Protein AF-X0YPI5-F1 (afdb_monomer_lite)

Radius of gyration: 19.94 Å; chains: 1; bounding box: 78×32×56 Å

pLDDT: mean 84.36, std 15.05, range [35.81, 97.44]

Sequence (210 aa):
MDNRHPFMEIGLVKIGQIEDLMRGYIDDEKKISAFEALYMWSKGISSTSIAGVLRNKYNSIEGYDLMRSDIDGLEITRPNQNVEPAKEEVGVVIRDIFHKNKQPLLDKITENLAILRNPEIELLLTMIRSSLFEKDKINTDELKLSYNALFGQGIKNRELKNILRDLEKKGIIYCERPSYGETEIIIIPDYIYSIQYEIEKKLPIVTIAE

Organism: NCBI:txid412755

Foldseek 3Di:
DDPDDPPPPQPAQALVLLLVVLVVQLVDPVLVLLLVLLLCQLVVADLVLSQVLCCLQVVDSVSNVVNVVSCVVSVNDGQQQAHPDVRDGNSVSSNVSCVVRVVVLVVLLLVVLVPDDPVLLLLLVLLVVVCVVPHLKDFPVNSQVSSCVVPVDGDDPVRSVVSLSSCSNSVQWGWDDDPPPDTIIIGGPPCNVVCVVVSVVPDDPPPPDD

Secondary structure (DSSP, 8-state):
-------------BHHHHHHHHHHHHSSGGGHHHHHHHHHHHTT--HHHHHHHHHHHHS--HHHHHHHHHHHHTT---TTPBPBTT--BHHHHHHHHHHHH-HHHHHHHHHHHHT--HHHHHHHHHHHHHHTTS-SEEEHHHHHHHHHHHHS-PPPHHHHHHHHHHHHHTTS-EEE--STTSPPEEE--GGGGGGHHHHHTTS-------

Structure (mmCIF, N/CA/C/O backbone):
data_AF-X0YPI5-F1
#
_entry.id   AF-X0YPI5-F1
#
loop_
_atom_site.group_PDB
_atom_site.id
_atom_site.type_symbol
_atom_site.label_atom_id
_atom_site.label_alt_id
_atom_site.label_comp_id
_atom_site.label_asym_id
_atom_site.label_entity_id
_atom_site.label_seq_id
_atom_site.pdbx_PDB_ins_code
_atom_site.Cartn_x
_atom_site.Cartn_y
_atom_site.Cartn_z
_atom_site.occupancy
_atom_site.B_iso_or_equiv
_atom_site.auth_seq_id
_atom_site.auth_comp_id
_atom_site.auth_asym_id
_atom_site.auth_atom_id
_atom_site.pdbx_PDB_model_num
ATOM 1 N N . MET A 1 1 ? 41.714 15.145 -34.286 1.00 38.78 1 MET A N 1
ATOM 2 C CA . MET A 1 1 ? 41.351 14.049 -33.367 1.00 38.78 1 MET A CA 1
ATOM 3 C C . MET A 1 1 ? 40.044 14.458 -32.725 1.00 38.78 1 MET A C 1
ATOM 5 O O . MET A 1 1 ? 40.030 15.395 -31.942 1.00 38.78 1 MET A O 1
ATOM 9 N N . ASP A 1 2 ? 38.952 13.883 -33.218 1.00 36.81 2 ASP A N 1
ATOM 10 C CA . ASP A 1 2 ? 37.581 14.260 -32.876 1.00 36.81 2 ASP A CA 1
ATOM 11 C C . ASP A 1 2 ? 37.125 13.354 -31.720 1.00 36.81 2 ASP A C 1
ATOM 13 O O . ASP A 1 2 ? 36.771 12.195 -31.932 1.00 36.81 2 ASP A O 1
ATOM 17 N N . ASN A 1 3 ? 37.249 13.846 -30.483 1.00 44.00 3 ASN A N 1
ATOM 18 C CA . ASN A 1 3 ? 36.775 13.157 -29.280 1.00 44.00 3 ASN A CA 1
ATOM 19 C C . ASN A 1 3 ? 35.257 13.332 -29.175 1.00 44.00 3 ASN A C 1
ATOM 21 O O . ASN A 1 3 ? 34.759 14.147 -28.398 1.00 44.00 3 ASN A O 1
ATOM 25 N N . ARG A 1 4 ? 34.510 12.553 -29.958 1.00 42.22 4 ARG A N 1
ATOM 26 C CA . ARG A 1 4 ? 33.083 12.357 -29.704 1.00 42.22 4 ARG A CA 1
ATOM 27 C C . ARG A 1 4 ? 32.949 11.261 -28.661 1.00 42.22 4 ARG A C 1
ATOM 29 O O . ARG A 1 4 ? 33.091 10.081 -28.966 1.00 42.22 4 ARG A O 1
ATOM 36 N N . HIS A 1 5 ? 32.704 11.673 -27.422 1.00 39.25 5 HIS A N 1
ATOM 37 C CA . HIS A 1 5 ? 32.122 10.785 -26.426 1.00 39.25 5 HIS A CA 1
ATOM 38 C C . HIS A 1 5 ? 30.857 10.154 -27.028 1.00 39.25 5 HIS A C 1
ATOM 40 O O . HIS A 1 5 ? 30.024 10.895 -27.561 1.00 39.25 5 HIS A O 1
ATOM 46 N N . PRO A 1 6 ? 30.693 8.822 -26.985 1.00 43.06 6 PRO A N 1
ATOM 47 C CA . PRO A 1 6 ? 29.425 8.224 -27.346 1.00 43.06 6 PRO A CA 1
ATOM 48 C C . PRO A 1 6 ? 28.405 8.697 -26.310 1.00 43.06 6 PRO A C 1
ATOM 50 O O . PRO A 1 6 ? 28.555 8.444 -25.115 1.00 43.06 6 PRO A O 1
ATOM 53 N N . PHE A 1 7 ? 27.393 9.433 -26.763 1.00 40.88 7 PHE A N 1
ATOM 54 C CA . PHE A 1 7 ? 26.162 9.564 -26.003 1.00 40.88 7 PHE A CA 1
ATOM 55 C C . PHE A 1 7 ? 25.646 8.136 -25.802 1.00 40.88 7 PHE A C 1
ATOM 57 O O . PHE A 1 7 ? 25.298 7.472 -26.775 1.00 40.88 7 PHE A O 1
ATOM 64 N N . MET A 1 8 ? 25.687 7.635 -24.564 1.00 36.28 8 MET A N 1
ATOM 65 C CA . MET A 1 8 ? 24.899 6.467 -24.183 1.00 36.28 8 MET A CA 1
ATOM 66 C C . MET A 1 8 ? 23.451 6.798 -24.539 1.00 36.28 8 MET A C 1
ATOM 68 O O . MET A 1 8 ? 22.878 7.733 -23.977 1.00 36.28 8 MET A O 1
ATOM 72 N N . GLU A 1 9 ? 22.885 6.079 -25.506 1.00 40.75 9 GLU A N 1
ATOM 73 C CA . GLU A 1 9 ? 21.438 5.994 -25.641 1.00 40.75 9 GLU A CA 1
ATOM 74 C C . GLU A 1 9 ? 20.929 5.427 -24.317 1.00 40.75 9 GLU A C 1
ATOM 76 O O . GLU A 1 9 ? 21.157 4.259 -24.019 1.00 40.75 9 GLU A O 1
ATOM 81 N N . ILE A 1 10 ? 20.312 6.274 -23.489 1.00 49.66 10 ILE A N 1
ATOM 82 C CA . ILE A 1 10 ? 19.511 5.803 -22.359 1.00 49.66 10 ILE A CA 1
ATOM 83 C C . ILE A 1 10 ? 18.463 4.880 -22.981 1.00 49.66 10 ILE A C 1
ATOM 85 O O . ILE A 1 10 ? 17.715 5.319 -23.863 1.00 49.66 10 ILE A O 1
ATOM 89 N N . GLY A 1 11 ? 18.461 3.608 -22.592 1.00 55.34 11 GLY A N 1
ATOM 90 C CA . GLY A 1 11 ? 17.549 2.609 -23.115 1.00 55.34 11 GLY A CA 1
ATOM 91 C C . GLY A 1 11 ? 16.119 3.096 -22.933 1.00 55.34 11 GLY A C 1
ATOM 92 O O . GLY A 1 11 ? 15.652 3.340 -21.823 1.00 55.34 11 GLY A O 1
ATOM 93 N N . LEU A 1 12 ? 15.415 3.308 -24.043 1.00 66.31 12 LEU A N 1
ATOM 94 C CA . LEU A 1 12 ? 14.029 3.759 -23.999 1.00 66.31 12 LEU A CA 1
ATOM 95 C C . LEU A 1 12 ? 13.160 2.641 -23.408 1.00 66.31 12 LEU A C 1
ATOM 97 O O . LEU A 1 12 ? 13.025 1.571 -24.005 1.00 66.31 12 LEU A O 1
ATOM 101 N N . VAL A 1 13 ? 12.567 2.902 -22.242 1.00 80.31 13 VAL A N 1
ATOM 102 C CA . VAL A 1 13 ? 11.697 1.960 -21.522 1.00 80.31 13 VAL A CA 1
ATOM 103 C C . VAL A 1 13 ? 10.426 1.716 -22.327 1.00 80.31 13 VAL A C 1
ATOM 105 O O . VAL A 1 13 ? 9.685 2.653 -22.639 1.00 80.31 13 VAL A O 1
ATOM 108 N N . LYS A 1 14 ? 10.148 0.452 -22.648 1.00 86.56 14 LYS A N 1
ATOM 109 C CA . LYS A 1 14 ? 8.931 0.053 -23.367 1.00 86.56 14 LYS A CA 1
ATOM 110 C C . LYS A 1 14 ? 7.853 -0.402 -22.395 1.00 86.56 14 LYS A C 1
ATOM 112 O O . LYS A 1 14 ? 8.143 -1.139 -21.455 1.00 86.56 14 LYS A O 1
ATOM 117 N N . ILE A 1 15 ? 6.593 -0.075 -22.696 1.00 86.62 15 ILE A N 1
ATOM 118 C CA . ILE A 1 15 ? 5.422 -0.546 -21.925 1.00 86.62 15 ILE A CA 1
ATOM 119 C C . ILE A 1 15 ? 5.459 -2.066 -21.717 1.00 86.62 15 ILE A C 1
ATOM 121 O O . ILE A 1 15 ? 5.276 -2.533 -20.598 1.00 86.62 15 ILE A O 1
ATOM 125 N N . GLY A 1 16 ? 5.783 -2.831 -22.767 1.00 88.31 16 GLY A N 1
ATOM 126 C CA . GLY A 1 16 ? 5.845 -4.294 -22.691 1.00 88.31 16 GLY A CA 1
ATOM 127 C C . GLY A 1 16 ? 6.831 -4.823 -21.644 1.00 88.31 16 GLY A C 1
ATOM 128 O O . GLY A 1 16 ? 6.539 -5.816 -20.995 1.00 88.31 16 GLY A O 1
ATOM 129 N N . GLN A 1 17 ? 7.947 -4.127 -21.395 1.00 91.69 17 GLN A N 1
ATOM 130 C CA . GLN A 1 17 ? 8.907 -4.542 -20.363 1.00 91.69 17 GLN A CA 1
ATOM 131 C C . GLN A 1 17 ? 8.336 -4.371 -18.951 1.00 91.69 17 GLN A C 1
ATOM 133 O O . GLN A 1 17 ? 8.592 -5.198 -18.080 1.00 91.69 17 GLN A O 1
ATOM 138 N N . ILE A 1 18 ? 7.543 -3.318 -18.729 1.00 92.81 18 ILE A N 1
ATOM 139 C CA . ILE A 1 18 ? 6.850 -3.086 -17.455 1.00 92.81 18 ILE A CA 1
ATOM 140 C C . ILE A 1 18 ? 5.754 -4.140 -17.264 1.00 92.81 18 ILE A C 1
ATOM 142 O O . ILE A 1 18 ? 5.617 -4.696 -16.176 1.00 92.81 18 ILE A O 1
ATOM 146 N N . GLU A 1 19 ? 4.995 -4.447 -18.319 1.00 92.31 19 GLU A N 1
ATOM 147 C CA . GLU A 1 19 ? 3.974 -5.496 -18.276 1.00 92.31 19 GLU A CA 1
ATOM 148 C C . GLU A 1 19 ? 4.563 -6.867 -17.952 1.00 92.31 19 GLU A C 1
ATOM 150 O O . GLU A 1 19 ? 4.047 -7.550 -17.066 1.00 92.31 19 GLU A O 1
ATOM 155 N N . ASP A 1 20 ? 5.634 -7.259 -18.641 1.00 93.25 20 ASP A N 1
ATOM 156 C CA . ASP A 1 20 ? 6.298 -8.545 -18.432 1.00 93.25 20 ASP A CA 1
ATOM 157 C C . ASP A 1 20 ? 6.866 -8.646 -17.012 1.00 93.25 20 ASP A C 1
ATOM 159 O O . ASP A 1 20 ? 6.696 -9.672 -16.348 1.00 93.25 20 ASP A O 1
ATOM 163 N N . LEU A 1 21 ? 7.461 -7.559 -16.505 1.00 95.00 21 LEU A N 1
ATOM 164 C CA . LEU A 1 21 ? 7.943 -7.484 -15.128 1.00 95.00 21 LEU A CA 1
ATOM 165 C C . LEU A 1 21 ? 6.809 -7.707 -14.121 1.00 95.00 21 LEU A C 1
ATOM 167 O O . LEU A 1 21 ? 6.913 -8.554 -13.234 1.00 95.00 21 LEU A O 1
ATOM 171 N N . MET A 1 22 ? 5.710 -6.962 -14.264 1.00 94.88 22 MET A N 1
ATOM 172 C CA . MET A 1 22 ? 4.590 -7.036 -13.326 1.00 94.88 22 MET A CA 1
ATOM 173 C C . MET A 1 22 ? 3.901 -8.398 -13.366 1.00 94.88 22 MET A C 1
ATOM 175 O O . MET A 1 22 ? 3.588 -8.932 -12.303 1.00 94.88 22 MET A O 1
ATOM 179 N N . ARG A 1 23 ? 3.721 -8.997 -14.552 1.00 92.44 23 ARG A N 1
ATOM 180 C CA . ARG A 1 23 ? 3.219 -10.377 -14.676 1.00 92.44 23 ARG A CA 1
ATOM 181 C C . ARG A 1 23 ? 4.129 -11.362 -13.950 1.00 92.44 23 ARG A C 1
ATOM 183 O O . ARG A 1 23 ? 3.641 -12.149 -13.148 1.00 92.44 23 ARG A O 1
ATOM 190 N N . GLY A 1 24 ? 5.446 -11.234 -14.119 1.00 92.94 24 GLY A N 1
ATOM 191 C CA . GLY A 1 24 ? 6.427 -12.064 -13.418 1.00 92.94 24 GLY A CA 1
ATOM 192 C C . GLY A 1 24 ? 6.362 -11.980 -11.886 1.00 92.94 24 GLY A C 1
ATOM 193 O O . GLY A 1 24 ? 6.788 -12.920 -11.213 1.00 92.94 24 GLY A O 1
ATOM 194 N N . TYR A 1 25 ? 5.832 -10.891 -11.318 1.00 95.25 25 TYR A N 1
ATOM 195 C CA . TYR A 1 25 ? 5.566 -10.788 -9.878 1.00 95.25 25 TYR A CA 1
ATOM 196 C C . TYR A 1 25 ? 4.234 -11.390 -9.445 1.00 95.25 25 TYR A C 1
ATOM 198 O O . TYR A 1 25 ? 4.122 -11.844 -8.310 1.00 95.25 25 TYR A O 1
ATOM 206 N N . ILE A 1 26 ? 3.223 -11.350 -10.310 1.00 90.56 26 ILE A N 1
ATOM 207 C CA . ILE A 1 26 ? 1.889 -11.888 -10.023 1.00 90.56 26 ILE A CA 1
ATOM 208 C C . ILE A 1 26 ? 1.899 -13.416 -10.118 1.00 90.56 26 ILE A C 1
ATOM 210 O O . ILE A 1 26 ? 1.293 -14.084 -9.284 1.00 90.56 26 ILE A O 1
ATOM 214 N N . ASP A 1 27 ? 2.612 -13.961 -11.104 1.00 88.31 27 ASP A N 1
ATOM 215 C CA . ASP A 1 27 ? 2.655 -15.399 -11.388 1.00 88.31 27 ASP A CA 1
ATOM 216 C C . ASP A 1 27 ? 3.423 -16.204 -10.318 1.00 88.31 27 ASP A C 1
ATOM 218 O O . ASP A 1 27 ? 3.308 -17.428 -10.250 1.00 88.31 27 ASP A O 1
ATOM 222 N N . ASP A 1 28 ? 4.196 -15.529 -9.461 1.00 88.44 28 ASP A N 1
ATOM 223 C CA . ASP A 1 28 ? 4.917 -16.119 -8.333 1.00 88.44 28 ASP A CA 1
ATOM 224 C C . ASP A 1 28 ? 4.435 -15.492 -7.021 1.00 88.44 28 ASP A C 1
ATOM 226 O O . ASP A 1 28 ? 4.774 -14.356 -6.692 1.00 88.44 28 ASP A O 1
ATOM 230 N N . GLU A 1 29 ? 3.686 -16.257 -6.222 1.00 82.69 29 GLU A N 1
ATOM 231 C CA . GLU A 1 29 ? 3.129 -15.801 -4.940 1.00 82.69 29 GLU A CA 1
ATOM 232 C C . GLU A 1 29 ? 4.202 -15.221 -3.997 1.00 82.69 29 GLU A C 1
ATOM 234 O O . GLU A 1 29 ? 3.932 -14.299 -3.223 1.00 82.69 29 GLU A O 1
ATOM 239 N N . LYS A 1 30 ? 5.455 -15.688 -4.094 1.00 87.50 30 LYS A N 1
ATOM 240 C CA . LYS A 1 30 ? 6.567 -15.173 -3.276 1.00 87.50 30 LYS A CA 1
ATOM 241 C C . LYS A 1 30 ? 6.978 -13.749 -3.655 1.00 87.50 30 LYS A C 1
ATOM 243 O O . LYS A 1 30 ? 7.613 -13.067 -2.852 1.00 87.50 30 LYS A O 1
ATOM 248 N N . LYS A 1 31 ? 6.604 -13.282 -4.846 1.00 93.44 31 LYS A N 1
ATOM 249 C CA . LYS A 1 31 ? 6.938 -11.959 -5.390 1.00 93.44 31 LYS A CA 1
ATOM 250 C C . LYS A 1 31 ? 5.792 -10.957 -5.300 1.00 93.44 31 LYS A C 1
ATOM 252 O O . LYS A 1 31 ? 5.970 -9.803 -5.687 1.00 93.44 31 LYS A O 1
ATOM 257 N N . ILE A 1 32 ? 4.661 -11.323 -4.692 1.00 92.25 32 ILE A N 1
ATOM 258 C CA . ILE A 1 32 ? 3.526 -10.404 -4.518 1.00 92.25 32 ILE A CA 1
ATOM 259 C C . ILE A 1 32 ? 3.909 -9.128 -3.747 1.00 92.25 32 ILE A C 1
ATOM 261 O O . ILE A 1 32 ? 3.378 -8.047 -3.998 1.00 92.25 32 ILE A O 1
ATOM 265 N N . SER A 1 33 ? 4.888 -9.227 -2.841 1.00 94.69 33 SER A N 1
ATOM 266 C CA . SER A 1 33 ? 5.421 -8.075 -2.111 1.00 94.69 33 SER A CA 1
ATOM 267 C C . SER A 1 33 ? 6.176 -7.094 -3.020 1.00 94.69 33 SER A C 1
ATOM 269 O O . SER A 1 33 ? 6.120 -5.894 -2.770 1.00 94.69 33 SER A O 1
ATOM 271 N N . ALA A 1 34 ? 6.821 -7.566 -4.096 1.00 97.06 34 ALA A N 1
ATOM 272 C CA . ALA A 1 34 ? 7.457 -6.721 -5.110 1.00 97.06 34 ALA A CA 1
ATOM 273 C C . ALA A 1 34 ? 6.421 -6.037 -6.014 1.00 97.06 34 ALA A C 1
ATOM 275 O O . ALA A 1 34 ? 6.554 -4.851 -6.316 1.00 97.06 34 ALA A O 1
ATOM 276 N N . PHE A 1 35 ? 5.342 -6.745 -6.364 1.00 95.75 35 PHE A N 1
ATOM 277 C CA . PHE A 1 35 ? 4.199 -6.173 -7.083 1.00 95.75 35 PHE A CA 1
ATOM 278 C C . PHE A 1 35 ? 3.573 -4.997 -6.320 1.00 95.75 35 PHE A C 1
ATOM 280 O O . PHE A 1 35 ? 3.374 -3.915 -6.876 1.00 95.75 35 PHE A O 1
ATOM 287 N N . GLU A 1 36 ? 3.326 -5.173 -5.020 1.00 95.06 36 GLU A N 1
ATOM 288 C CA . GLU A 1 36 ? 2.800 -4.109 -4.160 1.00 95.06 36 GLU A CA 1
ATOM 289 C C . GLU A 1 36 ? 3.821 -2.980 -3.933 1.00 95.06 36 GLU A C 1
ATOM 291 O O . GLU A 1 36 ? 3.451 -1.804 -3.939 1.00 95.06 36 GLU A O 1
ATOM 296 N N . ALA A 1 37 ? 5.113 -3.307 -3.797 1.00 96.81 37 ALA A N 1
ATOM 297 C CA . ALA A 1 37 ? 6.191 -2.320 -3.700 1.00 96.81 37 ALA A CA 1
ATOM 298 C C . ALA A 1 37 ? 6.242 -1.400 -4.923 1.00 96.81 37 ALA A C 1
ATOM 300 O O . ALA A 1 37 ? 6.363 -0.183 -4.772 1.00 96.81 37 ALA A O 1
ATOM 301 N N . LEU A 1 38 ? 6.118 -1.973 -6.122 1.00 97.25 38 LEU A N 1
ATOM 302 C CA . LEU A 1 38 ? 6.153 -1.227 -7.376 1.00 97.25 38 LEU A CA 1
ATOM 303 C C . LEU A 1 38 ? 4.951 -0.284 -7.492 1.00 97.25 38 LEU A C 1
ATOM 305 O O . LEU A 1 38 ? 5.103 0.874 -7.885 1.00 97.25 38 LEU A O 1
ATOM 309 N N . TYR A 1 39 ? 3.770 -0.738 -7.066 1.00 95.56 39 TYR A N 1
ATOM 310 C CA . TYR A 1 39 ? 2.585 0.111 -6.971 1.00 95.56 39 TYR A CA 1
ATOM 311 C C . TYR A 1 39 ? 2.785 1.272 -5.988 1.00 95.56 39 TYR A C 1
ATOM 313 O O . TYR A 1 39 ? 2.571 2.427 -6.361 1.00 95.56 39 TYR A O 1
ATOM 321 N N . MET A 1 40 ? 3.268 1.012 -4.768 1.00 94.75 40 MET A N 1
ATOM 322 C CA . MET A 1 40 ? 3.553 2.074 -3.795 1.00 94.75 40 MET A CA 1
ATOM 323 C C . MET A 1 40 ? 4.569 3.092 -4.334 1.00 94.75 40 MET A C 1
ATOM 325 O O . MET A 1 40 ? 4.361 4.303 -4.230 1.00 94.75 40 MET A O 1
ATOM 329 N N . TRP A 1 41 ? 5.641 2.609 -4.964 1.00 95.75 41 TRP A N 1
ATOM 330 C CA . TRP A 1 41 ? 6.660 3.449 -5.591 1.00 95.75 41 TRP A CA 1
ATOM 331 C C . TRP A 1 41 ? 6.069 4.322 -6.705 1.00 95.75 41 TRP A C 1
ATOM 333 O O . TRP A 1 41 ? 6.335 5.523 -6.760 1.00 95.75 41 TRP A O 1
ATOM 343 N N . SER A 1 42 ? 5.177 3.766 -7.530 1.00 95.00 42 SER A N 1
ATOM 344 C CA . SER A 1 42 ? 4.490 4.508 -8.596 1.00 95.00 42 SER A CA 1
ATOM 345 C C . SER A 1 42 ? 3.575 5.629 -8.085 1.00 95.00 42 SER A C 1
ATOM 347 O O . SER A 1 42 ? 3.315 6.586 -8.814 1.00 95.00 42 SER A O 1
ATOM 349 N N . LYS A 1 43 ? 3.091 5.535 -6.837 1.00 91.12 43 LYS A N 1
ATOM 350 C CA . LYS A 1 43 ? 2.301 6.575 -6.149 1.00 91.12 43 LYS A CA 1
ATOM 351 C C . LYS A 1 43 ? 3.183 7.640 -5.480 1.00 91.12 43 LYS A C 1
ATOM 353 O O . LYS A 1 43 ? 2.656 8.567 -4.872 1.00 91.12 43 LYS A O 1
ATOM 358 N N . GLY A 1 44 ? 4.509 7.522 -5.584 1.00 89.31 44 GLY A N 1
ATOM 359 C CA . GLY A 1 44 ? 5.463 8.456 -4.985 1.00 89.31 44 GLY A CA 1
ATOM 360 C C . GLY A 1 44 ? 5.709 8.229 -3.492 1.00 89.31 44 GLY A C 1
ATOM 361 O O . GLY A 1 44 ? 6.197 9.135 -2.818 1.00 89.31 44 GLY A O 1
ATOM 362 N N . ILE A 1 45 ? 5.380 7.045 -2.962 1.00 90.50 45 ILE A N 1
ATOM 363 C CA . ILE A 1 45 ? 5.695 6.688 -1.574 1.00 90.50 45 ILE A CA 1
ATOM 364 C C . ILE A 1 45 ? 7.212 6.510 -1.445 1.00 90.50 45 ILE A C 1
ATOM 366 O O . ILE A 1 45 ? 7.852 5.847 -2.261 1.00 90.50 45 ILE A O 1
ATOM 370 N N . SER A 1 46 ? 7.804 7.112 -0.411 1.00 90.12 46 SER A N 1
ATOM 371 C CA . SER A 1 46 ? 9.255 7.053 -0.193 1.00 90.12 46 SER A CA 1
ATOM 372 C C . SER A 1 46 ? 9.750 5.627 0.072 1.00 90.12 46 SER A C 1
ATOM 374 O O . SER A 1 46 ? 9.095 4.852 0.768 1.00 90.12 46 SER A O 1
ATOM 376 N N . SER A 1 47 ? 10.960 5.303 -0.392 1.00 92.31 47 SER A N 1
ATOM 377 C CA . SER A 1 47 ? 11.610 4.000 -0.183 1.00 92.31 47 SER A CA 1
ATOM 378 C C . SER A 1 47 ? 11.594 3.521 1.270 1.00 92.31 47 SER A C 1
ATOM 380 O O . SER A 1 47 ? 11.273 2.367 1.541 1.00 92.31 47 SER A O 1
ATOM 382 N N . THR A 1 48 ? 11.887 4.413 2.223 1.00 91.62 48 THR A N 1
ATOM 383 C CA . THR A 1 48 ? 11.860 4.097 3.659 1.00 91.62 48 THR A CA 1
ATOM 384 C C . THR A 1 48 ? 10.466 3.683 4.123 1.00 91.62 48 THR A C 1
ATOM 386 O O . THR A 1 48 ? 10.331 2.755 4.920 1.00 91.62 48 THR A O 1
ATOM 389 N N . SER A 1 49 ? 9.426 4.343 3.607 1.00 91.88 49 SER A N 1
ATOM 390 C CA . SER A 1 49 ? 8.037 4.016 3.937 1.00 91.88 49 SER A CA 1
ATOM 391 C C . SER A 1 49 ? 7.611 2.703 3.290 1.00 91.88 49 SER A C 1
ATOM 393 O O . SER A 1 49 ? 7.046 1.865 3.984 1.00 91.88 49 SER A O 1
ATOM 395 N N . ILE A 1 50 ? 7.969 2.458 2.022 1.00 94.62 50 ILE A N 1
ATOM 396 C CA . ILE A 1 50 ? 7.707 1.177 1.343 1.00 94.62 50 ILE A CA 1
ATOM 397 C C . ILE A 1 50 ? 8.347 0.022 2.116 1.00 94.62 50 ILE A C 1
ATOM 399 O O . ILE A 1 50 ? 7.663 -0.929 2.486 1.00 94.62 50 ILE A O 1
ATOM 403 N N . ALA A 1 51 ? 9.640 0.120 2.434 1.00 94.06 51 ALA A N 1
ATOM 404 C CA . ALA A 1 51 ? 10.337 -0.901 3.212 1.00 94.06 51 ALA A CA 1
ATOM 405 C C . ALA A 1 51 ? 9.704 -1.100 4.602 1.00 94.06 51 ALA A C 1
ATOM 407 O O . ALA A 1 51 ? 9.615 -2.229 5.086 1.00 94.06 51 ALA A O 1
ATOM 408 N N . GLY A 1 52 ? 9.234 -0.023 5.241 1.00 92.31 52 GLY A N 1
ATOM 409 C CA . GLY A 1 52 ? 8.499 -0.078 6.506 1.00 92.31 52 GLY A CA 1
ATOM 410 C C . GLY A 1 52 ? 7.175 -0.839 6.400 1.00 92.31 52 GLY A C 1
ATOM 411 O O . GLY A 1 52 ? 6.924 -1.733 7.212 1.00 92.31 52 GLY A O 1
ATOM 412 N N . VAL A 1 53 ? 6.371 -0.532 5.377 1.00 93.75 53 VAL A N 1
ATOM 413 C CA . VAL A 1 53 ? 5.098 -1.209 5.078 1.00 93.75 53 VAL A CA 1
ATOM 414 C C . VAL A 1 53 ? 5.337 -2.694 4.824 1.00 93.75 53 VAL A C 1
ATOM 416 O O . VAL A 1 53 ? 4.721 -3.531 5.484 1.00 93.75 53 VAL A O 1
ATOM 419 N N . LEU A 1 54 ? 6.271 -3.041 3.930 1.00 94.94 54 LEU A N 1
ATOM 420 C CA . LEU A 1 54 ? 6.555 -4.440 3.601 1.00 94.94 54 LEU A CA 1
ATOM 421 C C . LEU A 1 54 ? 7.084 -5.211 4.810 1.00 94.94 54 LEU A C 1
ATOM 423 O O . LEU A 1 54 ? 6.622 -6.319 5.078 1.00 94.94 54 LEU A O 1
ATOM 427 N N . ARG A 1 55 ? 7.974 -4.607 5.607 1.00 94.44 55 ARG A N 1
ATOM 428 C CA . ARG A 1 55 ? 8.451 -5.218 6.851 1.00 94.44 55 ARG A CA 1
ATOM 429 C C . ARG A 1 55 ? 7.304 -5.484 7.818 1.00 94.44 55 ARG A C 1
ATOM 431 O O . ARG A 1 55 ? 7.295 -6.530 8.456 1.00 94.44 55 ARG A O 1
ATOM 438 N N . ASN A 1 56 ? 6.351 -4.564 7.959 1.00 91.88 56 ASN A N 1
ATOM 439 C CA . ASN A 1 56 ? 5.224 -4.776 8.865 1.00 91.88 56 ASN A CA 1
ATOM 440 C C . ASN A 1 56 ? 4.260 -5.848 8.325 1.00 91.88 56 ASN A C 1
ATOM 442 O O . ASN A 1 56 ? 3.862 -6.726 9.087 1.00 91.88 56 ASN A O 1
ATOM 446 N N . LYS A 1 57 ? 3.927 -5.808 7.029 1.00 92.19 57 LYS A N 1
ATOM 447 C CA . LYS A 1 57 ? 2.949 -6.696 6.377 1.00 92.19 57 LYS A CA 1
ATOM 448 C C . LYS A 1 57 ? 3.470 -8.110 6.115 1.00 92.19 57 LYS A C 1
ATOM 450 O O . LYS A 1 57 ? 2.791 -9.083 6.426 1.00 92.19 57 LYS A O 1
ATOM 455 N N . TYR A 1 58 ? 4.669 -8.226 5.559 1.00 92.19 58 TYR A N 1
ATOM 456 C CA . TYR A 1 58 ? 5.258 -9.488 5.099 1.00 92.19 58 TYR A CA 1
ATOM 457 C C . TYR A 1 58 ? 6.370 -10.013 6.006 1.00 92.19 58 TYR A C 1
ATOM 459 O O . TYR A 1 58 ? 6.900 -11.089 5.749 1.00 92.19 58 TYR A O 1
ATOM 467 N N . ASN A 1 59 ? 6.754 -9.266 7.048 1.00 94.38 59 ASN A N 1
ATOM 468 C CA . ASN A 1 59 ? 7.928 -9.575 7.869 1.00 94.38 59 ASN A CA 1
ATOM 469 C C . ASN A 1 59 ? 9.230 -9.694 7.042 1.00 94.38 59 ASN A C 1
ATOM 471 O O . ASN A 1 59 ? 10.160 -10.393 7.435 1.00 94.38 59 ASN A O 1
ATOM 475 N N . SER A 1 60 ? 9.296 -9.010 5.893 1.00 94.38 60 SER A N 1
ATOM 476 C CA . SER A 1 60 ? 10.432 -9.015 4.966 1.00 94.38 60 SER A CA 1
ATOM 477 C C . SER A 1 60 ? 10.495 -7.696 4.189 1.00 94.38 60 SER A C 1
ATOM 479 O O . SER A 1 60 ? 9.479 -7.023 4.020 1.00 94.38 60 SER A O 1
ATOM 481 N N . ILE A 1 61 ? 11.692 -7.322 3.731 1.00 95.69 61 ILE A N 1
ATOM 482 C CA . ILE A 1 61 ? 11.908 -6.202 2.797 1.00 95.69 61 ILE A CA 1
ATOM 483 C C . ILE A 1 61 ? 12.312 -6.675 1.393 1.00 95.69 61 ILE A C 1
ATOM 485 O O . ILE A 1 61 ? 12.457 -5.847 0.501 1.00 95.69 61 ILE A O 1
ATOM 489 N N . GLU A 1 62 ? 12.440 -7.988 1.174 1.00 96.44 62 GLU A N 1
ATOM 490 C CA . GLU A 1 62 ? 12.956 -8.572 -0.075 1.00 96.44 62 GLU A CA 1
ATOM 491 C C . GLU A 1 62 ? 12.151 -8.148 -1.308 1.00 96.44 62 GLU A C 1
ATOM 493 O O . GLU A 1 62 ? 12.724 -7.947 -2.373 1.00 96.44 62 GLU A O 1
ATOM 498 N N . GLY A 1 63 ? 10.836 -7.947 -1.168 1.00 96.31 63 GLY A N 1
ATOM 499 C CA . GLY A 1 63 ? 9.998 -7.440 -2.254 1.00 96.31 63 GLY A CA 1
ATOM 500 C C . GLY A 1 63 ? 10.405 -6.045 -2.731 1.00 96.31 63 GLY A C 1
ATOM 501 O O . GLY A 1 63 ? 10.383 -5.778 -3.929 1.00 96.31 63 GLY A O 1
ATOM 502 N N . TYR A 1 64 ? 10.821 -5.163 -1.816 1.00 97.25 64 TYR A N 1
ATOM 503 C CA . TYR A 1 64 ? 11.332 -3.840 -2.177 1.00 97.25 64 TYR A CA 1
ATOM 504 C C . TYR A 1 64 ? 12.693 -3.945 -2.868 1.00 97.25 64 TYR A C 1
ATOM 506 O O . TYR A 1 64 ? 12.893 -3.294 -3.890 1.00 97.25 64 TYR A O 1
ATOM 514 N N . ASP A 1 65 ? 13.601 -4.773 -2.346 1.00 97.31 65 ASP A N 1
ATOM 515 C CA . ASP A 1 65 ? 14.944 -4.941 -2.914 1.00 97.31 65 ASP A CA 1
ATOM 516 C C . ASP A 1 65 ? 14.888 -5.557 -4.321 1.00 97.31 65 ASP A C 1
ATOM 518 O O . ASP A 1 65 ? 15.557 -5.073 -5.236 1.00 97.31 65 ASP A O 1
ATOM 522 N N . LEU A 1 66 ? 14.033 -6.570 -4.515 1.00 97.44 66 LEU A N 1
ATOM 523 C CA . LEU A 1 66 ? 13.762 -7.176 -5.819 1.00 97.44 66 LEU A CA 1
ATOM 524 C C . LEU A 1 66 ? 13.176 -6.149 -6.790 1.00 97.44 66 LEU A C 1
ATOM 526 O O . LEU A 1 66 ? 13.735 -5.939 -7.863 1.00 97.44 66 LEU A O 1
ATOM 530 N N . MET A 1 67 ? 12.102 -5.462 -6.381 1.00 97.19 67 MET A N 1
ATOM 531 C CA . MET A 1 67 ? 11.484 -4.405 -7.183 1.00 97.19 67 MET A CA 1
ATOM 532 C C . MET A 1 67 ? 12.509 -3.355 -7.598 1.00 97.19 67 MET A C 1
ATOM 534 O O . MET A 1 67 ? 12.555 -2.973 -8.765 1.00 97.19 67 MET A O 1
ATOM 538 N N . ARG A 1 68 ? 13.368 -2.925 -6.667 1.00 96.69 68 ARG A N 1
ATOM 539 C CA . ARG A 1 68 ? 14.392 -1.918 -6.933 1.00 96.69 68 ARG A CA 1
ATOM 540 C C . ARG A 1 68 ? 15.422 -2.402 -7.953 1.00 96.69 68 ARG A C 1
ATOM 542 O O . ARG A 1 68 ? 15.730 -1.663 -8.884 1.00 96.69 68 ARG A O 1
ATOM 549 N N . SER A 1 69 ? 15.924 -3.624 -7.786 1.00 96.69 69 SER A N 1
ATOM 550 C CA . SER A 1 69 ? 16.866 -4.245 -8.722 1.00 96.69 69 SER A CA 1
ATOM 551 C C . SER A 1 69 ? 16.284 -4.333 -10.132 1.00 96.69 69 SER A C 1
ATOM 553 O O . SER A 1 69 ? 16.975 -4.029 -11.102 1.00 96.69 69 SER A O 1
ATOM 555 N N . ASP A 1 70 ? 15.015 -4.720 -10.252 1.00 96.38 70 ASP A N 1
ATOM 556 C CA . ASP A 1 70 ? 14.375 -4.907 -11.551 1.00 96.38 70 ASP A CA 1
ATOM 557 C C . ASP A 1 70 ? 14.087 -3.573 -12.256 1.00 96.38 70 ASP A C 1
ATOM 559 O O . ASP A 1 70 ? 14.358 -3.452 -13.451 1.00 96.38 70 ASP A O 1
ATOM 563 N N . ILE A 1 71 ? 13.607 -2.540 -11.545 1.00 94.62 71 ILE A N 1
ATOM 564 C CA . ILE A 1 71 ? 13.412 -1.213 -12.160 1.00 94.62 71 ILE A CA 1
ATOM 565 C C . ILE A 1 71 ? 14.741 -0.571 -12.573 1.00 94.62 71 ILE A C 1
ATOM 567 O O . ILE A 1 71 ? 14.800 0.064 -13.626 1.00 94.62 71 ILE A O 1
ATOM 571 N N . ASP A 1 72 ? 15.809 -0.774 -11.793 1.00 93.25 72 ASP A N 1
ATOM 572 C CA . ASP A 1 72 ? 17.152 -0.297 -12.135 1.00 93.25 72 ASP A CA 1
ATOM 573 C C . ASP A 1 72 ? 17.697 -1.051 -13.359 1.00 93.25 72 ASP A C 1
ATOM 575 O O . ASP A 1 72 ? 18.287 -0.435 -14.246 1.00 93.25 72 ASP A O 1
ATOM 579 N N . GLY A 1 73 ? 17.422 -2.356 -13.470 1.00 93.62 73 GLY A N 1
ATOM 580 C CA . GLY A 1 73 ? 17.734 -3.164 -14.654 1.00 93.62 73 GLY A CA 1
ATOM 581 C C . GLY A 1 73 ? 16.965 -2.751 -15.916 1.00 93.62 73 GLY A C 1
ATOM 582 O O . GLY A 1 73 ? 17.443 -2.981 -17.025 1.00 93.62 73 GLY A O 1
ATOM 583 N N . LEU A 1 74 ? 15.803 -2.111 -15.758 1.00 91.44 74 LEU A N 1
ATOM 584 C CA . LEU A 1 74 ? 15.044 -1.482 -16.843 1.00 91.44 74 LEU A CA 1
ATOM 585 C C . LEU A 1 74 ? 15.436 -0.017 -17.091 1.00 91.44 74 LEU A C 1
ATOM 587 O O . LEU A 1 74 ? 14.807 0.630 -17.921 1.00 91.44 74 LEU A O 1
ATOM 591 N N . GLU A 1 75 ? 16.430 0.524 -16.381 1.00 91.19 75 GLU A N 1
ATOM 592 C CA . GLU A 1 75 ? 16.836 1.936 -16.460 1.00 91.19 75 GLU A CA 1
ATOM 593 C C . GLU A 1 75 ? 15.691 2.925 -16.133 1.00 91.19 75 GLU A C 1
ATOM 595 O O . GLU A 1 75 ? 15.649 4.071 -16.599 1.00 91.19 75 GLU A O 1
ATOM 600 N N . ILE A 1 76 ? 14.742 2.496 -15.293 1.00 91.62 76 ILE A N 1
ATOM 601 C CA . ILE A 1 76 ? 13.648 3.330 -14.794 1.00 91.62 76 ILE A CA 1
ATOM 602 C C . ILE A 1 76 ? 14.129 4.075 -13.550 1.00 91.62 76 ILE A C 1
ATOM 604 O O . ILE A 1 76 ? 14.267 3.520 -12.461 1.00 91.62 76 ILE A O 1
ATOM 608 N N . THR A 1 77 ? 14.325 5.382 -13.687 1.00 87.94 77 THR A N 1
ATOM 609 C CA . THR A 1 77 ? 14.866 6.208 -12.595 1.00 87.94 77 THR A CA 1
ATOM 610 C C . THR A 1 77 ? 13.787 6.829 -11.712 1.00 87.94 77 THR A C 1
ATOM 612 O O . THR A 1 77 ? 14.031 7.105 -10.535 1.00 87.94 77 THR A O 1
ATOM 615 N N . ARG A 1 78 ? 12.589 7.070 -12.260 1.00 90.44 78 ARG A N 1
ATOM 616 C CA . ARG A 1 78 ? 11.506 7.801 -11.584 1.00 90.44 78 ARG A CA 1
ATOM 617 C C . ARG A 1 78 ? 10.127 7.475 -12.167 1.00 90.44 78 ARG A C 1
ATOM 619 O O . ARG A 1 78 ? 10.040 7.209 -13.364 1.00 90.44 78 ARG A O 1
ATOM 626 N N . PRO A 1 79 ? 9.040 7.562 -11.376 1.00 92.19 79 PRO A N 1
ATOM 627 C CA . PRO A 1 79 ? 7.695 7.255 -11.868 1.00 92.19 79 PRO A CA 1
ATOM 628 C C . PRO A 1 79 ? 7.211 8.189 -12.986 1.00 92.19 79 PRO A C 1
ATOM 630 O O . PRO A 1 79 ? 6.457 7.762 -13.847 1.00 92.19 79 PRO A O 1
ATOM 633 N N . ASN A 1 80 ? 7.654 9.447 -13.014 1.00 91.19 80 ASN A N 1
ATOM 634 C CA . ASN A 1 80 ? 7.287 10.420 -14.052 1.00 91.19 80 ASN A CA 1
ATOM 635 C C . ASN A 1 80 ? 8.212 10.381 -15.289 1.00 91.19 80 ASN A C 1
ATOM 637 O O . ASN A 1 80 ? 8.255 11.328 -16.071 1.00 91.19 80 ASN A O 1
ATOM 641 N N . GLN A 1 81 ? 9.016 9.325 -15.445 1.00 90.38 81 GLN A N 1
ATOM 642 C CA . GLN A 1 81 ? 9.724 9.042 -16.694 1.00 90.38 81 GLN A CA 1
ATOM 643 C C . GLN A 1 81 ? 8.713 8.580 -17.745 1.00 90.38 81 GLN A C 1
ATOM 645 O O . GLN A 1 81 ? 7.784 7.854 -17.410 1.00 90.38 81 GLN A O 1
ATOM 650 N N . ASN A 1 82 ? 8.897 8.971 -19.005 1.00 88.31 82 ASN A N 1
ATOM 651 C CA . ASN A 1 82 ? 7.998 8.560 -20.081 1.00 88.31 82 ASN A CA 1
ATOM 652 C C . ASN A 1 82 ? 8.411 7.210 -20.677 1.00 88.31 82 ASN A C 1
ATOM 654 O O . ASN A 1 82 ? 9.603 6.942 -20.842 1.00 88.31 82 ASN A O 1
ATOM 658 N N . VAL A 1 83 ? 7.421 6.399 -21.039 1.00 86.69 83 VAL A N 1
ATOM 659 C CA . VAL A 1 83 ? 7.588 5.159 -21.808 1.00 86.69 83 VAL A CA 1
ATOM 660 C C . VAL A 1 83 ? 7.420 5.413 -23.302 1.00 86.69 83 VAL A C 1
ATOM 662 O O . VAL A 1 83 ? 6.633 6.262 -23.723 1.00 86.69 83 VAL A O 1
ATOM 665 N N . GLU A 1 84 ? 8.086 4.619 -24.129 1.00 80.94 84 GLU A N 1
ATOM 666 C CA . GLU A 1 84 ? 7.866 4.610 -25.577 1.00 80.94 84 GLU A CA 1
ATOM 667 C C . GLU A 1 84 ? 6.910 3.473 -25.992 1.00 80.94 84 GLU A C 1
ATOM 669 O O . GLU A 1 84 ? 6.880 2.414 -25.349 1.00 80.94 84 GLU A O 1
ATOM 674 N N . PRO A 1 85 ? 6.135 3.641 -27.083 1.00 70.44 85 PRO A N 1
ATOM 675 C CA . PRO A 1 85 ? 5.997 4.843 -27.920 1.00 70.44 85 PRO A CA 1
ATOM 676 C C . PRO A 1 85 ? 4.926 5.833 -27.424 1.00 70.44 85 PRO A C 1
ATOM 678 O O . PRO A 1 85 ? 4.753 6.906 -27.999 1.00 70.44 85 PRO A O 1
ATOM 681 N N . ALA A 1 86 ? 4.159 5.460 -26.394 1.00 69.56 86 ALA A N 1
ATOM 682 C CA . ALA A 1 86 ? 2.961 6.190 -25.975 1.00 69.56 86 ALA A CA 1
ATOM 683 C C . ALA A 1 86 ? 3.253 7.532 -25.279 1.00 69.56 86 ALA A C 1
ATOM 685 O O . ALA A 1 86 ? 2.351 8.358 -25.161 1.00 69.56 86 ALA A O 1
ATOM 686 N N . LYS A 1 87 ? 4.498 7.760 -24.831 1.00 81.19 87 LYS A N 1
ATOM 687 C CA . LYS A 1 87 ? 4.932 8.912 -24.016 1.00 81.19 87 LYS A CA 1
ATOM 688 C C . LYS A 1 87 ? 4.150 9.080 -22.712 1.00 81.19 87 LYS A C 1
ATOM 690 O O . LYS A 1 87 ? 4.079 10.178 -22.171 1.00 81.19 87 LYS A O 1
ATOM 695 N N . GLU A 1 88 ? 3.578 7.990 -22.220 1.00 88.56 88 GLU A N 1
ATOM 696 C CA . GLU A 1 88 ? 2.877 7.938 -20.945 1.00 88.56 88 GLU A CA 1
ATOM 697 C C . GLU A 1 88 ? 3.877 7.837 -19.787 1.00 88.56 88 GLU A C 1
ATOM 699 O O . GLU A 1 88 ? 4.972 7.299 -19.947 1.00 88.56 88 GLU A O 1
ATOM 704 N N . GLU A 1 89 ? 3.528 8.351 -18.611 1.00 93.25 89 GLU A N 1
ATOM 705 C CA . GLU A 1 89 ? 4.390 8.210 -17.440 1.00 93.25 89 GLU A CA 1
ATOM 706 C C . GLU A 1 89 ? 4.435 6.744 -16.981 1.00 93.25 89 GLU A C 1
ATOM 708 O O . GLU A 1 89 ? 3.397 6.106 -16.799 1.00 93.25 89 GLU A O 1
ATOM 713 N N . VAL A 1 90 ? 5.633 6.223 -16.707 1.00 92.69 90 VAL A N 1
ATOM 714 C CA . VAL A 1 90 ? 5.872 4.876 -16.159 1.00 92.69 90 VAL A CA 1
ATOM 715 C C . VAL A 1 90 ? 4.960 4.594 -14.963 1.00 92.69 90 VAL A C 1
ATOM 717 O O . VAL A 1 90 ? 4.377 3.518 -14.851 1.00 92.69 90 VAL A O 1
ATOM 720 N N . GLY A 1 91 ? 4.804 5.571 -14.071 1.00 94.38 91 GLY A N 1
ATOM 721 C CA . GLY A 1 91 ? 3.964 5.461 -12.890 1.00 94.38 91 GLY A CA 1
ATOM 722 C C . GLY A 1 91 ? 2.483 5.290 -13.223 1.00 94.38 91 GLY A C 1
ATOM 723 O O . GLY A 1 91 ? 1.799 4.565 -12.508 1.00 94.38 91 GLY A O 1
ATOM 724 N N . VAL A 1 92 ? 1.983 5.912 -14.295 1.00 93.38 92 VAL A N 1
ATOM 725 C CA . VAL A 1 92 ? 0.600 5.711 -14.763 1.00 93.38 92 VAL A CA 1
ATOM 726 C C . VAL A 1 92 ? 0.437 4.284 -15.282 1.00 93.38 92 VAL A C 1
ATOM 728 O O . VAL A 1 92 ? -0.431 3.563 -14.796 1.00 93.38 92 VAL A O 1
ATOM 731 N N . VAL A 1 93 ? 1.347 3.837 -16.150 1.00 94.25 93 VAL A N 1
ATOM 732 C CA . VAL A 1 93 ? 1.342 2.477 -16.715 1.00 94.25 93 VAL A CA 1
ATOM 733 C C . VAL A 1 93 ? 1.354 1.408 -15.618 1.00 94.25 93 VAL A C 1
ATOM 735 O O . VAL A 1 93 ? 0.550 0.476 -15.647 1.00 94.25 93 VAL A O 1
ATOM 738 N N . ILE A 1 94 ? 2.222 1.558 -14.612 1.00 95.62 94 ILE A N 1
ATOM 739 C CA . ILE A 1 94 ? 2.293 0.640 -13.465 1.00 95.62 94 ILE A CA 1
ATOM 740 C C . ILE A 1 94 ? 0.951 0.572 -12.733 1.00 95.62 94 ILE A C 1
ATOM 742 O O . ILE A 1 94 ? 0.475 -0.523 -12.432 1.00 95.62 94 ILE A O 1
ATOM 746 N N . ARG A 1 95 ? 0.326 1.718 -12.433 1.00 94.56 95 ARG A N 1
ATOM 747 C CA . ARG A 1 95 ? -0.956 1.749 -11.707 1.00 94.56 95 ARG A CA 1
ATOM 748 C C . ARG A 1 95 ? -2.078 1.106 -12.512 1.00 94.56 95 ARG A C 1
ATOM 750 O O . ARG A 1 95 ? -2.871 0.355 -11.946 1.00 94.56 95 ARG A O 1
ATOM 757 N N . ASP A 1 96 ? -2.104 1.318 -13.821 1.00 93.50 96 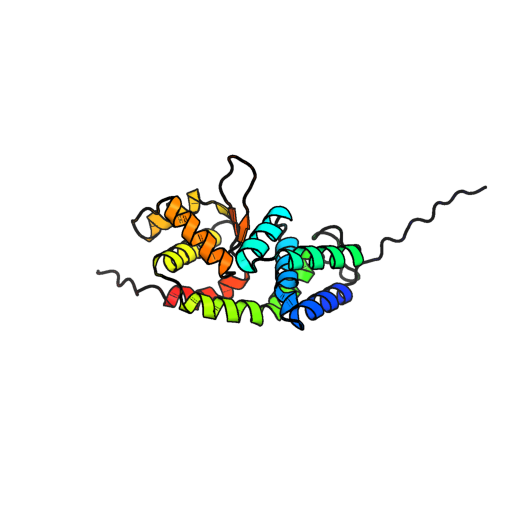ASP A N 1
ATOM 758 C CA . ASP A 1 96 ? -3.096 0.715 -14.710 1.00 93.50 96 ASP A CA 1
ATOM 759 C C . ASP A 1 96 ? -2.961 -0.810 -14.773 1.00 93.50 96 ASP A C 1
ATOM 761 O O . ASP A 1 96 ? -3.954 -1.537 -14.656 1.00 93.50 96 ASP A O 1
ATOM 765 N N . ILE A 1 97 ? -1.734 -1.319 -14.911 1.00 93.69 97 ILE A N 1
ATOM 766 C CA . ILE A 1 97 ? -1.461 -2.762 -14.885 1.00 93.69 97 ILE A CA 1
ATOM 767 C C . ILE A 1 97 ? -1.795 -3.336 -13.508 1.00 93.69 97 ILE A C 1
ATOM 769 O O . ILE A 1 97 ? -2.440 -4.386 -13.422 1.00 93.69 97 ILE A O 1
ATOM 773 N N . PHE A 1 98 ? -1.413 -2.644 -12.433 1.00 94.31 98 PHE A N 1
ATOM 774 C CA . PHE A 1 98 ? -1.736 -3.051 -11.071 1.00 94.31 98 PHE A CA 1
ATOM 775 C C . PHE A 1 98 ? -3.249 -3.201 -10.897 1.00 94.31 98 PHE A C 1
ATOM 777 O O . PHE A 1 98 ? -3.731 -4.237 -10.446 1.00 94.31 98 PHE A O 1
ATOM 784 N N . HIS A 1 99 ? -4.030 -2.213 -11.332 1.00 91.94 99 HIS A N 1
ATOM 785 C CA . HIS A 1 99 ? -5.483 -2.245 -11.217 1.00 91.94 99 HIS A CA 1
ATOM 786 C C . HIS A 1 99 ? -6.153 -3.383 -11.981 1.00 91.94 99 HIS A C 1
ATOM 788 O O . HIS A 1 99 ? -7.198 -3.853 -11.522 1.00 91.94 99 HIS A O 1
ATOM 794 N N . LYS A 1 100 ? -5.578 -3.827 -13.101 1.00 92.31 100 LYS A N 1
ATOM 795 C CA . LYS A 1 100 ? -6.074 -4.982 -13.864 1.00 92.31 100 LYS A CA 1
ATOM 796 C C .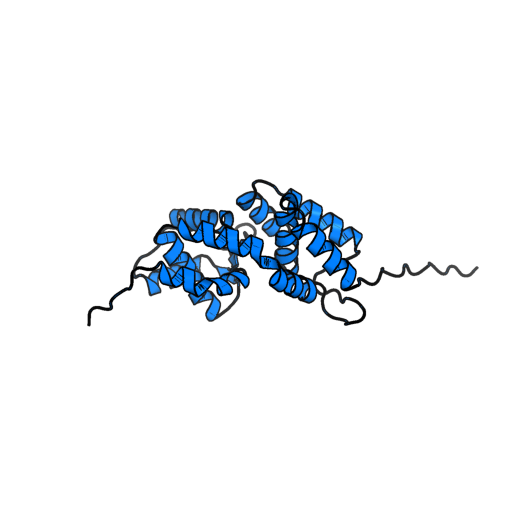 LYS A 1 100 ? -5.767 -6.315 -13.179 1.00 92.31 100 LYS A C 1
ATOM 798 O O . LYS A 1 100 ? -6.494 -7.274 -13.398 1.00 92.31 100 LYS A O 1
ATOM 803 N N . ASN A 1 101 ? -4.733 -6.367 -12.338 1.00 91.44 101 ASN A N 1
ATOM 804 C CA . ASN A 1 101 ? -4.198 -7.615 -11.784 1.00 91.44 101 ASN A CA 1
ATOM 805 C C . ASN A 1 101 ? -4.204 -7.695 -10.247 1.00 91.44 101 ASN A C 1
ATOM 807 O O . ASN A 1 101 ? -3.690 -8.644 -9.667 1.00 91.44 101 ASN A O 1
ATOM 811 N N . LYS A 1 102 ? -4.802 -6.720 -9.560 1.00 90.19 102 LYS A N 1
ATOM 812 C CA . LYS A 1 102 ? -4.848 -6.630 -8.091 1.00 90.19 102 LYS A CA 1
ATOM 813 C C . LYS A 1 102 ? -5.687 -7.705 -7.384 1.00 90.19 102 LYS A C 1
ATOM 815 O O . LYS A 1 102 ? -5.717 -7.707 -6.156 1.00 90.19 102 LYS A O 1
ATOM 820 N N . GLN A 1 103 ? -6.385 -8.579 -8.114 1.00 89.38 103 GLN A N 1
ATOM 821 C CA . GLN A 1 103 ? -7.357 -9.514 -7.531 1.00 89.38 103 GLN A CA 1
ATOM 822 C C . GLN A 1 103 ? -6.780 -10.377 -6.391 1.00 89.38 103 GLN A C 1
ATOM 824 O O . GLN A 1 103 ? -7.403 -10.398 -5.333 1.00 89.38 103 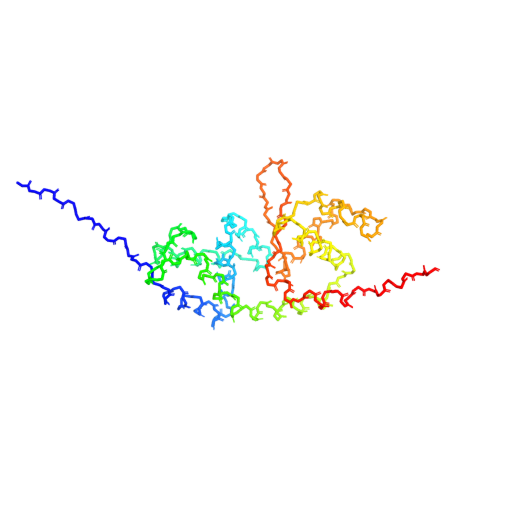GLN A O 1
ATOM 829 N N . PRO A 1 104 ? -5.568 -10.963 -6.499 1.00 86.38 104 PRO A N 1
ATOM 830 C CA . PRO A 1 104 ? -5.003 -11.756 -5.402 1.00 86.38 104 PRO A CA 1
ATOM 831 C C . PRO A 1 104 ? -4.805 -10.958 -4.101 1.00 86.38 104 PRO A C 1
ATOM 833 O O . PRO A 1 104 ? -4.965 -11.487 -3.001 1.00 86.38 104 PRO A O 1
ATOM 836 N N . LEU A 1 105 ? -4.478 -9.663 -4.206 1.00 86.94 105 LEU A N 1
ATOM 837 C CA . LEU A 1 105 ? -4.373 -8.780 -3.042 1.00 86.94 105 LEU A CA 1
ATOM 838 C C . LEU A 1 105 ? -5.754 -8.470 -2.458 1.00 86.94 105 LEU A C 1
ATOM 840 O O . LEU A 1 105 ? -5.908 -8.478 -1.237 1.00 86.94 105 LEU A O 1
ATOM 844 N N . LEU A 1 106 ? -6.750 -8.218 -3.312 1.00 86.81 106 LEU A N 1
ATOM 845 C CA . LEU A 1 106 ? -8.125 -7.958 -2.883 1.00 86.81 106 LEU A CA 1
ATOM 846 C C . LEU A 1 106 ? -8.756 -9.161 -2.187 1.00 86.81 106 LEU A C 1
ATOM 848 O O . LEU A 1 106 ? -9.411 -8.972 -1.163 1.00 86.81 106 LEU A O 1
ATOM 852 N N . ASP A 1 107 ? -8.529 -10.376 -2.681 1.00 87.12 107 ASP A N 1
ATOM 853 C CA . ASP A 1 107 ? -9.051 -11.599 -2.064 1.00 87.12 107 ASP A CA 1
ATOM 854 C C . ASP A 1 107 ? -8.527 -11.730 -0.628 1.00 87.12 107 ASP A C 1
ATOM 856 O O . ASP A 1 107 ? -9.303 -11.817 0.326 1.00 87.12 107 ASP A O 1
ATOM 860 N N . LYS A 1 108 ? -7.210 -11.579 -0.446 1.00 86.56 108 LYS A N 1
ATOM 861 C CA . LYS A 1 108 ? -6.570 -11.607 0.876 1.00 86.56 108 LYS A CA 1
ATOM 862 C C . LYS A 1 108 ? -7.050 -10.484 1.795 1.00 86.56 108 LYS A C 1
ATOM 864 O O . LYS A 1 108 ? -7.198 -10.679 3.002 1.00 86.56 108 LYS A O 1
ATOM 869 N N . ILE A 1 109 ? -7.286 -9.289 1.256 1.00 87.38 109 ILE A N 1
ATOM 870 C CA . ILE A 1 109 ? -7.843 -8.182 2.042 1.00 87.38 109 ILE A CA 1
ATOM 871 C C . ILE A 1 109 ? -9.275 -8.502 2.465 1.00 87.38 109 ILE A C 1
ATOM 873 O O . ILE A 1 109 ? -9.615 -8.283 3.622 1.00 87.38 109 ILE A O 1
ATOM 877 N N . THR A 1 110 ? -10.093 -9.057 1.576 1.00 86.69 110 THR A N 1
ATOM 878 C CA . THR A 1 110 ? -11.485 -9.434 1.861 1.00 86.69 110 THR A CA 1
ATOM 879 C C . THR A 1 110 ? -11.558 -10.496 2.957 1.00 86.69 110 THR A C 1
ATOM 881 O O . THR A 1 110 ? -12.363 -10.380 3.885 1.00 86.69 110 THR A O 1
ATOM 884 N N . GLU A 1 111 ? -10.655 -11.477 2.931 1.00 87.38 111 GLU A N 1
ATOM 885 C CA . GLU A 1 111 ? -10.479 -12.439 4.025 1.00 87.38 111 GLU A CA 1
ATOM 886 C C . GLU A 1 111 ? -10.095 -11.738 5.336 1.00 87.38 111 GLU A C 1
ATOM 888 O O . GLU A 1 111 ? -10.695 -11.981 6.384 1.00 87.38 111 GLU A O 1
ATOM 893 N N . ASN A 1 112 ? -9.148 -10.798 5.287 1.00 87.19 112 ASN A N 1
ATOM 894 C CA . ASN A 1 112 ? -8.741 -10.018 6.456 1.00 87.19 112 AS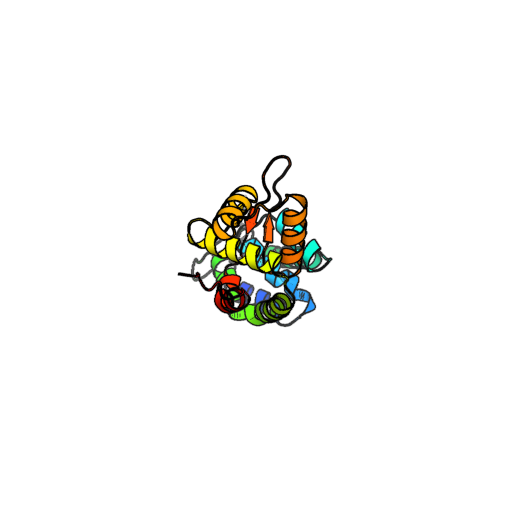N A CA 1
ATOM 895 C C . ASN A 1 112 ? -9.853 -9.100 6.990 1.00 87.19 112 ASN A C 1
ATOM 897 O O . ASN A 1 112 ? -9.926 -8.874 8.201 1.00 87.19 112 ASN A O 1
ATOM 901 N N . LEU A 1 113 ? -10.737 -8.587 6.127 1.00 84.94 113 LEU A N 1
ATOM 902 C CA . LEU A 1 113 ? -11.910 -7.811 6.531 1.00 84.94 113 LEU A CA 1
ATOM 903 C C . LEU A 1 113 ? -12.865 -8.661 7.375 1.00 84.94 113 LEU A C 1
ATOM 905 O O . LEU A 1 113 ? -13.506 -8.142 8.295 1.00 84.94 113 LEU A O 1
ATOM 909 N N . ALA A 1 114 ? -12.959 -9.969 7.104 1.00 82.88 114 ALA A N 1
ATOM 910 C CA . ALA A 1 114 ? -13.835 -10.881 7.836 1.00 82.88 114 ALA A CA 1
ATOM 911 C C . ALA A 1 114 ? -13.541 -10.893 9.345 1.00 82.88 114 ALA A C 1
ATOM 913 O O . ALA A 1 114 ? -14.483 -10.969 10.134 1.00 82.88 114 ALA A O 1
ATOM 914 N N . ILE A 1 115 ? -12.271 -10.728 9.729 1.00 88.38 115 ILE A N 1
ATOM 915 C CA . ILE A 1 115 ? -11.778 -10.837 11.110 1.00 88.38 115 ILE A CA 1
ATOM 916 C C . ILE A 1 115 ? -11.549 -9.491 11.817 1.00 88.38 115 ILE A C 1
ATOM 918 O O . ILE A 1 115 ? -11.058 -9.475 12.948 1.00 88.38 115 ILE A O 1
ATOM 922 N N . LEU A 1 116 ? -11.864 -8.360 11.175 1.00 89.00 116 LEU A N 1
ATOM 923 C CA . LEU A 1 116 ? -11.749 -7.049 11.817 1.00 89.00 116 LEU A CA 1
ATOM 924 C C . LEU A 1 116 ? -12.753 -6.887 12.960 1.00 89.00 116 LEU A C 1
ATOM 926 O O . LEU A 1 116 ? -13.914 -7.285 12.854 1.00 89.00 116 LEU A O 1
ATOM 930 N N . ARG A 1 117 ? -12.308 -6.241 14.038 1.00 89.50 117 ARG A N 1
ATOM 931 C CA . ARG A 1 117 ? -13.150 -5.834 15.169 1.00 89.50 117 ARG A CA 1
ATOM 932 C C . ARG A 1 117 ? -13.796 -4.475 14.902 1.00 89.50 117 ARG A C 1
ATOM 934 O O . ARG A 1 117 ? -13.293 -3.694 14.097 1.00 89.50 117 ARG A O 1
ATOM 941 N N . ASN A 1 118 ? -14.854 -4.153 15.647 1.00 88.25 118 ASN A N 1
ATOM 942 C CA . ASN A 1 118 ? -15.605 -2.902 15.474 1.00 88.25 118 ASN A CA 1
ATOM 943 C C . ASN A 1 118 ? -14.719 -1.639 15.447 1.00 88.25 118 ASN A C 1
ATOM 945 O O . ASN A 1 118 ? -14.861 -0.880 14.495 1.00 88.25 118 ASN A O 1
ATOM 949 N N . PRO A 1 119 ? -13.740 -1.437 16.358 1.00 89.81 119 PRO A N 1
ATOM 950 C CA . PRO A 1 119 ? -12.891 -0.243 16.301 1.00 89.81 119 PRO A CA 1
ATOM 951 C C . PRO A 1 119 ? -12.032 -0.153 15.029 1.00 89.81 119 PRO A C 1
ATOM 953 O O . PRO A 1 119 ? -11.756 0.940 14.545 1.00 89.81 119 PRO A O 1
ATOM 956 N N . GLU A 1 120 ? -11.613 -1.292 14.464 1.00 91.75 120 GLU A N 1
ATOM 957 C CA . GLU A 1 120 ? -10.864 -1.333 13.200 1.00 91.75 120 GLU A CA 1
ATOM 958 C C . GLU A 1 120 ? -11.770 -0.946 12.021 1.00 91.75 120 GLU A C 1
ATOM 960 O O . GLU A 1 120 ? -11.351 -0.180 11.155 1.00 91.75 120 GLU A O 1
ATOM 965 N N . ILE A 1 121 ? -13.016 -1.436 12.011 1.00 89.56 121 ILE A N 1
ATOM 966 C CA . ILE A 1 121 ? -14.020 -1.130 10.979 1.00 89.56 121 ILE A CA 1
ATOM 967 C C . ILE A 1 121 ? -14.427 0.345 11.037 1.00 89.56 121 ILE A C 1
ATOM 969 O O . ILE A 1 121 ? -14.442 1.016 10.009 1.00 89.56 121 ILE A O 1
ATOM 973 N N . GLU A 1 122 ? -14.724 0.867 12.228 1.00 90.75 122 GLU A N 1
ATOM 974 C CA . GLU A 1 122 ? -15.080 2.275 12.435 1.00 90.75 122 GLU A CA 1
ATOM 975 C C . GLU A 1 122 ? -13.957 3.210 11.972 1.00 90.75 122 GLU A C 1
ATOM 977 O O . GLU A 1 122 ? -14.205 4.200 11.276 1.00 90.75 122 GLU A O 1
ATOM 982 N N . LEU A 1 123 ? -12.704 2.880 12.307 1.00 91.94 123 LEU A N 1
ATOM 983 C CA . LEU A 1 123 ? -11.559 3.674 11.877 1.00 91.94 123 LEU A CA 1
ATOM 984 C C . LEU A 1 123 ? -11.364 3.604 10.358 1.00 91.94 123 LEU A C 1
ATOM 986 O O . LEU A 1 123 ? -11.158 4.641 9.734 1.00 91.94 123 LEU A O 1
ATOM 990 N N . LEU A 1 124 ? -11.488 2.418 9.757 1.00 90.25 124 LEU A N 1
ATOM 991 C CA . LEU A 1 124 ? -11.405 2.239 8.306 1.00 90.25 124 LEU A CA 1
ATOM 992 C C . LEU A 1 124 ? -12.487 3.039 7.567 1.00 90.25 124 LEU A C 1
ATOM 994 O O . LEU A 1 124 ? -12.194 3.711 6.582 1.00 90.25 124 LEU A O 1
ATOM 998 N N . LEU A 1 125 ? -13.722 3.040 8.070 1.00 88.38 125 LEU A N 1
ATOM 999 C CA . LEU A 1 125 ? -14.799 3.875 7.533 1.00 88.38 125 LEU A CA 1
ATOM 1000 C C . LEU A 1 125 ? -14.522 5.363 7.678 1.00 88.38 125 LEU A C 1
ATOM 1002 O O . LEU A 1 125 ? -14.828 6.132 6.770 1.00 88.38 125 LEU A O 1
ATOM 1006 N N . THR A 1 126 ? -13.955 5.771 8.812 1.00 90.06 126 THR A N 1
ATOM 1007 C CA . THR A 1 126 ? -13.551 7.163 9.008 1.00 90.06 126 THR A CA 1
ATOM 1008 C C . THR A 1 126 ? -12.535 7.561 7.952 1.00 90.06 126 THR A C 1
ATOM 1010 O O . THR A 1 126 ? -12.715 8.584 7.306 1.00 90.06 126 THR A O 1
ATOM 1013 N N . MET A 1 127 ? -11.514 6.729 7.727 1.00 89.56 127 MET A N 1
ATOM 1014 C CA . MET A 1 127 ? -10.506 6.968 6.698 1.00 89.56 127 MET A CA 1
ATOM 1015 C C . MET A 1 127 ? -11.156 7.108 5.320 1.00 89.56 127 MET A C 1
ATOM 1017 O O . MET A 1 127 ? -10.969 8.136 4.681 1.00 89.56 127 MET A O 1
ATOM 1021 N N . ILE A 1 128 ? -11.963 6.126 4.899 1.00 85.50 128 ILE A N 1
ATOM 1022 C CA . ILE A 1 128 ? -12.641 6.136 3.593 1.00 85.50 128 ILE A CA 1
ATOM 1023 C C . ILE A 1 128 ? -13.499 7.392 3.429 1.00 85.50 128 ILE A C 1
ATOM 1025 O O . ILE A 1 128 ? -13.494 8.003 2.371 1.00 85.50 128 ILE A O 1
ATOM 1029 N N . ARG A 1 129 ? -14.234 7.814 4.463 1.00 83.56 129 ARG A N 1
ATOM 1030 C CA . ARG A 1 129 ? -15.065 9.022 4.381 1.00 83.56 129 ARG A CA 1
ATOM 1031 C C . ARG A 1 129 ? -14.238 10.299 4.353 1.00 83.56 129 ARG A C 1
ATOM 1033 O O . ARG A 1 129 ? -14.599 11.215 3.627 1.00 83.56 129 ARG A O 1
ATOM 1040 N N . SER A 1 130 ? -13.152 10.369 5.115 1.00 81.88 130 SER A N 1
ATOM 1041 C CA . SER A 1 130 ? -12.280 11.546 5.154 1.00 81.88 130 SER A CA 1
ATOM 1042 C C . SER A 1 130 ? -11.499 11.729 3.849 1.00 81.88 130 SER A C 1
ATOM 1044 O O . SER A 1 130 ? -11.344 12.857 3.390 1.00 81.88 130 SER A O 1
ATOM 1046 N N . SER A 1 131 ? -11.068 10.642 3.208 1.00 73.50 131 SER A N 1
ATOM 1047 C CA . SER A 1 131 ? -10.340 10.693 1.934 1.00 73.50 131 SER A CA 1
ATOM 1048 C C . SER A 1 131 ? -11.211 11.062 0.731 1.00 73.50 131 SER A C 1
ATOM 1050 O O . SER A 1 131 ? -10.677 11.545 -0.266 1.00 73.50 131 SER A O 1
ATOM 1052 N N . LEU A 1 132 ? -12.540 10.885 0.811 1.00 66.00 132 LEU A N 1
ATOM 1053 C CA . LEU A 1 132 ? -13.471 11.315 -0.244 1.00 66.00 132 LEU A CA 1
ATOM 1054 C C . LEU A 1 132 ? -13.475 12.834 -0.441 1.00 66.00 132 LEU A C 1
ATOM 1056 O O . LEU A 1 132 ? -13.789 13.300 -1.535 1.00 66.00 132 LEU A O 1
ATOM 1060 N N . PHE A 1 133 ? -13.163 13.600 0.608 1.00 55.47 133 PHE A N 1
ATOM 1061 C CA . PHE A 1 133 ? -13.265 15.056 0.572 1.00 55.47 133 PHE A CA 1
ATOM 1062 C C . PHE A 1 133 ? -11.954 15.737 0.217 1.00 55.47 133 PHE A C 1
ATOM 1064 O O . PHE A 1 133 ? -11.996 16.719 -0.509 1.00 55.47 133 PHE A O 1
ATOM 1071 N N . GLU A 1 134 ? -10.805 15.223 0.658 1.00 53.06 134 GLU A N 1
ATOM 1072 C CA . GLU A 1 134 ? -9.507 15.799 0.314 1.00 53.06 134 GLU A CA 1
ATOM 1073 C C . GLU A 1 134 ? -8.380 14.797 0.628 1.00 53.06 134 GLU A C 1
ATOM 1075 O O . GLU A 1 134 ? -8.006 14.617 1.782 1.00 53.06 134 GLU A O 1
ATOM 1080 N N . LYS A 1 135 ? -7.778 14.237 -0.435 1.00 59.81 135 LYS A N 1
ATOM 1081 C CA . LYS A 1 135 ? -6.482 13.521 -0.478 1.00 59.81 135 LYS A CA 1
ATOM 1082 C C . LYS A 1 135 ? -6.530 12.024 -0.128 1.00 59.81 135 LYS A C 1
ATOM 1084 O O . LYS A 1 135 ? -7.006 11.608 0.920 1.00 59.81 135 LYS A O 1
ATOM 1089 N N . ASP A 1 136 ? -5.821 11.231 -0.939 1.00 71.06 136 ASP A N 1
ATOM 1090 C CA . ASP A 1 136 ? -5.402 9.842 -0.653 1.00 71.06 136 ASP A CA 1
ATOM 1091 C C . ASP A 1 136 ? -4.565 9.707 0.644 1.00 71.06 136 ASP A C 1
ATOM 1093 O O . ASP A 1 136 ? -4.132 8.609 0.988 1.00 71.06 136 ASP A O 1
ATOM 1097 N N . LYS A 1 137 ? -4.279 10.825 1.329 1.00 84.12 137 LYS A N 1
ATOM 1098 C CA . LYS A 1 137 ? -3.374 10.968 2.468 1.00 84.12 137 LYS A CA 1
ATOM 1099 C C . LYS A 1 137 ? -4.085 11.700 3.607 1.00 84.12 137 LYS A C 1
ATOM 1101 O O . LYS A 1 137 ? -4.421 12.870 3.454 1.00 84.12 137 LYS A O 1
ATOM 1106 N N . ILE A 1 138 ? -4.237 11.042 4.751 1.00 88.50 138 ILE A N 1
ATOM 1107 C CA . ILE A 1 138 ? -4.897 11.575 5.951 1.00 88.50 138 ILE A CA 1
ATOM 1108 C C . ILE A 1 138 ? -3.888 11.574 7.096 1.00 88.50 138 ILE A C 1
ATOM 1110 O O . ILE A 1 138 ? -3.253 10.550 7.349 1.00 88.50 138 ILE A O 1
ATOM 1114 N N . ASN A 1 139 ? -3.732 12.678 7.824 1.00 88.81 139 ASN A N 1
ATOM 1115 C CA . ASN A 1 139 ? -2.889 12.653 9.021 1.00 88.81 139 ASN A CA 1
ATOM 1116 C C . ASN A 1 139 ? -3.652 12.113 10.245 1.00 88.81 139 ASN A C 1
ATOM 1118 O O . ASN A 1 139 ? -4.878 12.183 10.343 1.00 88.81 139 ASN A O 1
ATOM 1122 N N . THR A 1 140 ? -2.917 11.557 11.207 1.00 89.81 140 THR A N 1
ATOM 1123 C CA . THR A 1 140 ? -3.531 10.933 12.397 1.00 89.81 140 THR A CA 1
ATOM 1124 C C . THR A 1 140 ? -4.377 11.864 13.270 1.00 89.81 140 THR A C 1
ATOM 1126 O O . THR A 1 140 ? -5.225 11.360 14.006 1.00 89.81 140 THR A O 1
ATOM 1129 N N . ASP A 1 141 ? -4.179 13.182 13.229 1.00 89.00 141 ASP A N 1
ATOM 1130 C CA . ASP A 1 141 ? -4.961 14.121 14.040 1.00 89.00 141 ASP A CA 1
ATOM 1131 C C . ASP A 1 141 ? -6.298 14.465 13.376 1.00 89.00 141 ASP A C 1
ATOM 1133 O O . ASP A 1 141 ? -7.334 14.407 14.039 1.00 89.00 141 ASP A O 1
ATOM 1137 N N . GLU A 1 142 ? -6.306 14.692 12.061 1.00 89.56 142 GLU A N 1
ATOM 1138 C CA . GLU A 1 142 ? -7.527 14.783 11.251 1.00 89.56 142 GLU A CA 1
ATOM 1139 C C . GLU A 1 142 ? -8.374 13.521 11.398 1.00 89.56 142 GLU A C 1
ATOM 1141 O O . GLU A 1 142 ? -9.574 13.606 11.658 1.00 89.56 142 GLU A O 1
ATOM 1146 N N . LEU A 1 143 ? -7.744 12.343 11.341 1.00 91.19 143 LEU A N 1
ATOM 1147 C CA . LEU A 1 143 ? -8.455 11.080 11.506 1.00 91.19 143 LEU A CA 1
ATOM 1148 C C . LEU A 1 143 ? -9.151 10.978 12.871 1.00 91.19 143 LEU A C 1
ATOM 1150 O O . LEU A 1 143 ? -10.289 10.519 12.940 1.00 91.19 143 LEU A O 1
ATOM 1154 N N . LYS A 1 144 ? -8.510 11.421 13.961 1.00 92.25 144 LYS A N 1
ATOM 1155 C CA . LYS A 1 144 ? -9.140 11.433 15.296 1.00 92.25 144 LYS A CA 1
ATOM 1156 C C . LYS A 1 144 ? -10.330 12.380 15.352 1.00 92.25 144 LYS A C 1
ATOM 1158 O O . LYS A 1 144 ? -11.339 12.034 15.963 1.00 92.25 144 LYS A O 1
ATOM 1163 N N . LEU A 1 145 ? -10.205 13.563 14.747 1.00 90.94 145 LEU A N 1
ATOM 1164 C CA . LEU A 1 145 ? -11.289 14.543 14.694 1.00 90.94 145 LEU A CA 1
ATOM 1165 C C . LEU A 1 145 ? -12.488 13.978 13.928 1.00 90.94 145 LEU A C 1
ATOM 1167 O O . LEU A 1 145 ? -13.602 14.003 14.448 1.00 90.94 145 LEU A O 1
ATOM 1171 N N . SER A 1 146 ? -12.256 13.400 12.747 1.00 91.38 146 SER A N 1
ATOM 1172 C CA . SER A 1 146 ? -13.297 12.751 11.946 1.00 91.38 146 SER A CA 1
ATOM 1173 C C . SER A 1 146 ? -13.923 11.558 12.670 1.00 91.38 146 SER A C 1
ATOM 1175 O O . SER A 1 146 ? -15.143 11.417 12.669 1.00 91.38 146 SER A O 1
ATOM 1177 N N . TYR A 1 147 ? -13.117 10.733 13.343 1.00 92.56 147 TYR A N 1
ATOM 1178 C CA . TYR A 1 147 ? -13.605 9.575 14.096 1.00 92.56 147 TYR A CA 1
ATOM 1179 C C . TYR A 1 147 ? -14.534 10.016 15.235 1.00 92.56 147 TYR A C 1
ATOM 1181 O O . TYR A 1 147 ? -15.649 9.513 15.369 1.00 92.56 147 TYR A O 1
ATOM 1189 N N . ASN A 1 148 ? -14.124 11.028 16.006 1.00 92.38 148 ASN A N 1
ATOM 1190 C CA . ASN A 1 148 ? -14.952 11.591 17.069 1.00 92.38 148 ASN A CA 1
ATOM 1191 C C . ASN A 1 148 ? -16.235 12.241 16.528 1.00 92.38 148 ASN A C 1
ATOM 1193 O O . ASN A 1 148 ? -17.284 12.121 17.152 1.00 92.38 148 ASN A O 1
ATOM 1197 N N . ALA A 1 149 ? -16.175 12.898 15.367 1.00 90.38 149 ALA A N 1
ATOM 1198 C CA . ALA A 1 149 ? -17.350 13.492 14.733 1.00 90.38 149 ALA A CA 1
ATOM 1199 C C . ALA A 1 149 ? -18.369 12.440 14.258 1.00 90.38 149 ALA A C 1
ATOM 1201 O O . ALA A 1 149 ? -19.570 12.674 14.356 1.00 90.38 149 ALA A O 1
ATOM 1202 N N . LEU A 1 150 ? -17.905 11.288 13.763 1.00 89.38 150 LEU A N 1
ATOM 1203 C CA . LEU A 1 150 ? -18.773 10.222 13.254 1.00 89.38 150 LEU A CA 1
ATOM 1204 C C . LEU A 1 150 ? -19.366 9.337 14.356 1.00 89.38 150 LEU A C 1
ATOM 1206 O O . LEU A 1 150 ? -20.504 8.894 14.220 1.00 89.38 150 LEU A O 1
ATOM 1210 N N . PHE A 1 151 ? -18.610 9.070 15.424 1.00 89.56 151 PHE A N 1
ATOM 1211 C CA . PHE A 1 151 ? -18.989 8.080 16.442 1.00 89.56 151 PHE A CA 1
ATOM 1212 C C . PHE A 1 151 ? -19.221 8.668 17.840 1.00 89.56 151 PHE A C 1
ATOM 1214 O O . PHE A 1 151 ? -19.599 7.938 18.752 1.00 89.56 151 PHE A O 1
ATOM 1221 N N . GLY A 1 152 ? -18.990 9.970 18.043 1.00 88.81 152 GLY A N 1
ATOM 1222 C CA . GLY A 1 152 ? -19.190 10.638 19.336 1.00 88.81 152 GLY A CA 1
ATOM 1223 C C . GLY A 1 152 ? -18.226 10.188 20.440 1.00 88.81 152 GLY A C 1
ATOM 1224 O O . GLY A 1 152 ? -18.452 10.490 21.611 1.00 88.81 152 GLY A O 1
ATOM 1225 N N . GLN A 1 153 ? -17.165 9.458 20.084 1.00 88.31 153 GLN A N 1
ATOM 1226 C CA . GLN A 1 153 ? -16.169 8.929 21.011 1.00 88.31 153 GLN A CA 1
ATOM 1227 C C . GLN A 1 153 ? -14.745 9.246 20.543 1.00 88.31 153 GLN A C 1
ATOM 1229 O O . GLN A 1 153 ? -14.406 9.133 19.365 1.00 88.31 153 GLN A O 1
ATOM 1234 N N . GLY A 1 154 ? -13.884 9.625 21.487 1.00 88.25 154 GLY A N 1
ATOM 1235 C CA . GLY A 1 154 ? -12.470 9.867 21.218 1.00 88.25 154 GLY A CA 1
ATOM 1236 C C . GLY A 1 154 ? -11.655 8.574 21.234 1.00 88.25 154 GLY A C 1
ATOM 1237 O O . GLY A 1 154 ? -11.826 7.740 22.122 1.00 88.25 154 GLY A O 1
ATOM 1238 N N . ILE A 1 155 ? -10.703 8.441 20.309 1.00 91.50 155 ILE A N 1
ATOM 1239 C CA . ILE A 1 155 ? -9.740 7.334 20.285 1.00 91.50 155 ILE A CA 1
ATOM 1240 C C . ILE A 1 155 ? -8.412 7.745 20.932 1.00 91.50 155 ILE A C 1
ATOM 1242 O O . ILE A 1 155 ? -7.848 8.805 20.647 1.00 91.50 155 ILE A O 1
ATOM 1246 N N . LYS A 1 156 ? -7.871 6.900 21.816 1.00 91.31 156 LYS A N 1
ATOM 1247 C CA . LYS A 1 156 ? -6.578 7.169 22.467 1.00 91.31 156 LYS A CA 1
ATOM 1248 C C . LYS A 1 156 ? -5.424 6.936 21.492 1.00 91.31 156 LYS A C 1
ATOM 1250 O O . LYS A 1 156 ? -5.420 5.962 20.749 1.00 91.31 156 LYS A O 1
ATOM 1255 N N . ASN A 1 157 ? -4.356 7.734 21.593 1.00 90.06 157 ASN A N 1
ATOM 1256 C CA . ASN A 1 157 ? -3.170 7.608 20.725 1.00 90.06 157 ASN A CA 1
ATOM 1257 C C . ASN A 1 157 ? -2.576 6.188 20.674 1.00 90.06 157 ASN A C 1
ATOM 1259 O O . ASN A 1 157 ? -2.154 5.733 19.616 1.00 90.06 157 ASN A O 1
ATOM 1263 N N . ARG A 1 158 ? -2.523 5.484 21.813 1.00 90.31 158 ARG A N 1
ATOM 1264 C CA . ARG A 1 158 ? -2.004 4.107 21.871 1.00 90.31 158 ARG A CA 1
ATOM 1265 C C . ARG A 1 158 ? -2.895 3.127 21.108 1.00 90.31 158 ARG A C 1
ATOM 1267 O O . ARG A 1 158 ? -2.384 2.243 20.434 1.00 90.31 158 ARG A O 1
ATOM 1274 N N . GLU A 1 159 ? -4.204 3.281 21.247 1.00 92.81 159 GLU A N 1
ATOM 1275 C CA . GLU A 1 159 ? -5.196 2.443 20.581 1.00 92.81 159 GLU A CA 1
ATOM 1276 C C . GLU A 1 159 ? -5.183 2.681 19.073 1.00 92.81 159 GLU A C 1
ATOM 1278 O O . GLU A 1 159 ? -5.032 1.724 18.319 1.00 92.81 159 GLU A O 1
ATOM 1283 N N . LEU A 1 160 ? -5.188 3.950 18.653 1.00 93.19 160 LEU A N 1
ATOM 1284 C CA . LEU A 1 160 ? -5.045 4.340 17.253 1.00 93.19 160 LEU A CA 1
ATOM 1285 C C . LEU A 1 160 ? -3.808 3.692 16.620 1.00 93.19 160 LEU A C 1
ATOM 1287 O O . LEU A 1 160 ? -3.928 3.004 15.616 1.00 93.19 160 LEU A O 1
ATOM 1291 N N . LYS A 1 161 ? -2.628 3.835 17.238 1.00 91.69 161 LYS A N 1
ATOM 1292 C CA . LYS A 1 161 ? -1.380 3.250 16.713 1.00 91.69 161 LYS A CA 1
ATOM 1293 C C . LYS A 1 161 ? -1.444 1.730 16.559 1.00 91.69 161 LYS A C 1
ATOM 1295 O O . LYS A 1 161 ? -0.903 1.196 15.595 1.0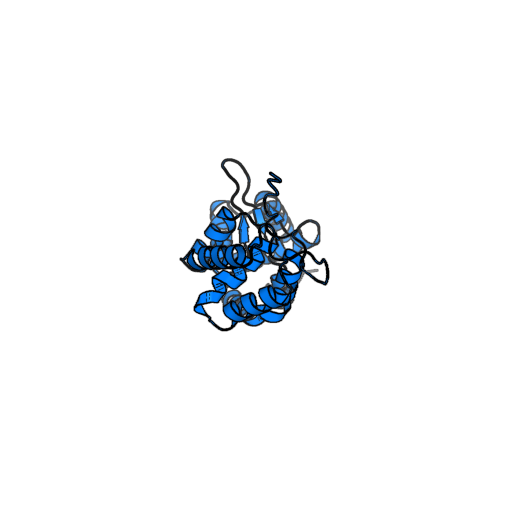0 91.69 161 LYS A O 1
ATOM 1300 N N . ASN A 1 162 ? -2.083 1.035 17.499 1.00 93.00 162 ASN A N 1
ATOM 1301 C CA . ASN A 1 162 ? -2.247 -0.414 17.410 1.00 93.00 162 ASN A CA 1
ATOM 1302 C C . ASN A 1 162 ? -3.158 -0.793 16.237 1.00 93.00 162 ASN A C 1
ATOM 1304 O O . ASN A 1 162 ? -2.787 -1.650 15.444 1.00 93.00 162 ASN A O 1
ATOM 1308 N N . ILE A 1 163 ? -4.297 -0.110 16.096 1.00 94.50 163 ILE A N 1
ATOM 1309 C CA . ILE A 1 163 ? -5.240 -0.345 14.999 1.00 94.50 163 ILE A CA 1
ATOM 1310 C C . ILE A 1 163 ? -4.584 -0.047 13.648 1.00 94.50 163 ILE A C 1
ATOM 1312 O O . ILE A 1 163 ? -4.646 -0.883 12.754 1.00 94.50 163 ILE A O 1
ATOM 1316 N N . LEU A 1 164 ? -3.894 1.089 13.500 1.00 93.88 164 LEU A N 1
ATOM 1317 C CA . LEU A 1 164 ? -3.1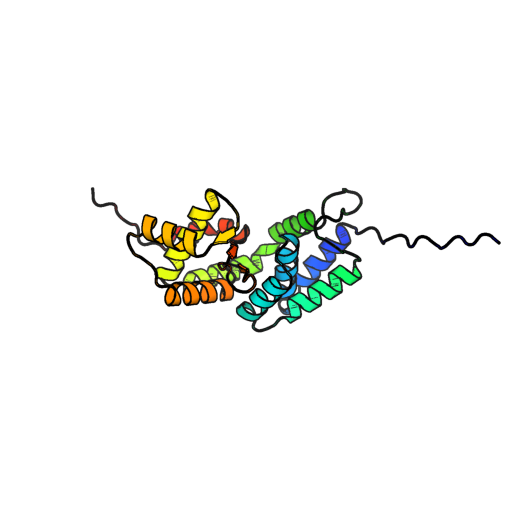87 1.436 12.261 1.00 93.88 164 LEU A CA 1
ATOM 1318 C C . LEU A 1 164 ? -2.154 0.374 11.881 1.00 93.88 164 LEU A C 1
ATOM 1320 O O . LEU A 1 164 ? -2.104 -0.069 10.736 1.00 93.88 164 LEU A O 1
ATOM 1324 N N . ARG A 1 165 ? -1.367 -0.096 12.854 1.00 92.38 165 ARG A N 1
ATOM 1325 C CA . ARG A 1 165 ? -0.394 -1.165 12.618 1.00 92.38 165 ARG A CA 1
ATOM 1326 C C . ARG A 1 165 ? -1.067 -2.466 12.184 1.00 92.38 165 ARG A C 1
ATOM 1328 O O . ARG A 1 165 ? -0.526 -3.153 11.320 1.00 92.38 165 ARG A O 1
ATOM 1335 N N . ASP A 1 166 ? -2.204 -2.807 12.780 1.00 93.31 166 ASP A N 1
ATOM 1336 C CA . ASP A 1 166 ? -2.960 -4.017 12.456 1.00 93.31 166 ASP A CA 1
ATOM 1337 C C . ASP A 1 166 ? -3.638 -3.929 11.079 1.00 93.31 166 ASP A C 1
ATOM 1339 O O . ASP A 1 166 ? -3.685 -4.933 10.368 1.00 93.31 166 ASP A O 1
ATOM 1343 N N . LEU A 1 167 ? -4.121 -2.752 10.674 1.00 93.38 167 LEU A N 1
ATOM 1344 C CA . LEU A 1 167 ? -4.676 -2.502 9.338 1.00 93.38 167 LEU A CA 1
ATOM 1345 C C . LEU A 1 167 ? -3.583 -2.524 8.255 1.00 93.38 167 LEU A C 1
ATOM 1347 O O . LEU A 1 167 ? -3.777 -3.136 7.204 1.00 93.38 167 LEU A O 1
ATOM 1351 N N . GLU A 1 168 ? -2.412 -1.936 8.523 1.00 93.00 168 GLU A N 1
ATOM 1352 C CA . GLU A 1 168 ? -1.249 -1.987 7.621 1.00 93.00 168 GLU A CA 1
ATOM 1353 C C . GLU A 1 168 ? -0.758 -3.433 7.442 1.00 93.00 168 GLU A C 1
ATOM 1355 O O . GLU A 1 168 ? -0.535 -3.885 6.319 1.00 93.00 168 GLU A O 1
ATOM 1360 N N . LYS A 1 169 ? -0.697 -4.215 8.531 1.00 92.56 169 LYS A N 1
ATOM 1361 C CA . LYS A 1 169 ? -0.381 -5.655 8.472 1.00 92.56 169 LYS A CA 1
ATOM 1362 C C . LYS A 1 169 ? -1.340 -6.449 7.595 1.00 92.56 169 LYS A C 1
ATOM 1364 O O . LYS A 1 169 ? -0.932 -7.403 6.943 1.00 92.56 169 LYS A O 1
ATOM 1369 N N . LYS A 1 170 ? -2.617 -6.074 7.599 1.00 90.62 170 LYS A N 1
ATOM 1370 C CA . LYS A 1 170 ? -3.658 -6.712 6.787 1.00 90.62 170 LYS A CA 1
ATOM 1371 C C . LYS A 1 170 ? -3.658 -6.229 5.331 1.00 90.62 170 LYS A C 1
ATOM 1373 O O . LYS A 1 170 ? -4.417 -6.764 4.529 1.00 90.62 170 LYS A O 1
ATOM 1378 N N . GLY A 1 171 ? -2.798 -5.267 4.976 1.00 87.06 171 GLY A N 1
ATOM 1379 C CA . GLY A 1 171 ? -2.697 -4.707 3.626 1.00 87.06 171 GLY A CA 1
ATOM 1380 C C . GLY A 1 171 ? -3.815 -3.737 3.258 1.00 87.06 171 GLY A C 1
ATOM 1381 O O . GLY A 1 171 ? -4.047 -3.514 2.073 1.00 87.06 171 GLY A O 1
ATOM 1382 N N . ILE A 1 172 ? -4.522 -3.206 4.259 1.00 89.88 172 ILE A N 1
ATOM 1383 C CA . ILE A 1 172 ? -5.682 -2.330 4.062 1.00 89.88 172 ILE A CA 1
ATOM 1384 C C . ILE A 1 172 ? -5.241 -0.874 3.889 1.00 89.88 172 ILE A C 1
ATOM 1386 O O . ILE A 1 172 ? -5.857 -0.127 3.144 1.00 89.88 172 ILE A O 1
ATOM 1390 N N . ILE A 1 173 ? -4.175 -0.463 4.572 1.00 92.00 173 ILE A N 1
ATOM 1391 C CA . ILE A 1 173 ? -3.632 0.899 4.511 1.00 92.00 173 ILE A CA 1
ATOM 1392 C C . ILE A 1 173 ? -2.113 0.857 4.380 1.00 92.00 173 ILE A C 1
ATOM 1394 O O . ILE A 1 173 ? -1.491 -0.155 4.714 1.00 92.00 173 ILE A O 1
ATOM 1398 N N . TYR A 1 174 ? -1.516 1.981 3.994 1.00 91.88 174 TYR A N 1
ATOM 1399 C CA . TYR A 1 174 ? -0.082 2.219 4.157 1.00 91.88 174 TYR A CA 1
ATOM 1400 C C . TYR A 1 174 ? 0.146 3.372 5.126 1.00 91.88 174 TYR A C 1
ATOM 1402 O O . TYR A 1 174 ? -0.542 4.387 5.043 1.00 91.88 174 TYR A O 1
ATOM 1410 N N . CYS A 1 175 ? 1.125 3.249 6.021 1.00 90.31 175 CYS A N 1
ATOM 1411 C CA . CYS A 1 175 ? 1.497 4.344 6.909 1.00 90.31 175 CYS A CA 1
ATOM 1412 C C . CYS A 1 175 ? 2.868 4.912 6.525 1.00 90.31 175 CYS A C 1
ATOM 1414 O O . CYS A 1 175 ? 3.915 4.306 6.782 1.00 90.31 175 CYS A O 1
ATOM 1416 N N . GLU A 1 176 ? 2.863 6.117 5.960 1.00 88.06 176 GLU A N 1
ATOM 1417 C CA . GLU A 1 176 ? 4.058 6.944 5.823 1.00 88.06 176 GLU A CA 1
ATOM 1418 C C . GLU A 1 176 ? 4.423 7.520 7.195 1.00 88.06 176 GLU A C 1
ATOM 1420 O O . GLU A 1 176 ? 3.628 8.183 7.866 1.00 88.06 176 GLU A O 1
ATOM 1425 N N . ARG A 1 177 ? 5.655 7.245 7.624 1.00 79.81 177 ARG A N 1
ATOM 1426 C CA . ARG A 1 177 ? 6.189 7.669 8.921 1.00 79.81 177 ARG A CA 1
ATOM 1427 C C . ARG A 1 177 ? 7.283 8.698 8.667 1.00 79.81 177 ARG A C 1
ATOM 1429 O O . ARG A 1 177 ? 8.442 8.299 8.519 1.00 79.81 177 ARG A O 1
ATOM 1436 N N . PRO A 1 178 ? 6.927 9.985 8.534 1.00 70.62 178 PRO A N 1
ATOM 1437 C CA . PRO A 1 178 ? 7.918 11.032 8.349 1.00 70.62 178 PRO A CA 1
ATOM 1438 C C . PRO A 1 178 ? 8.875 11.120 9.547 1.00 70.62 178 PRO A C 1
ATOM 1440 O O . PRO A 1 178 ? 8.620 10.594 10.635 1.00 70.62 178 PRO A O 1
ATOM 1443 N N . SER A 1 179 ? 10.022 11.757 9.318 1.00 66.12 179 SER A N 1
ATOM 1444 C CA . SER A 1 179 ? 11.069 11.950 10.326 1.00 66.12 179 SER A CA 1
ATOM 1445 C C . SER A 1 179 ? 10.574 12.772 11.532 1.00 66.12 179 SER A C 1
ATOM 1447 O O . SER A 1 179 ? 9.541 13.432 11.479 1.00 66.12 179 SER A O 1
ATOM 1449 N N . TYR A 1 180 ? 11.322 12.703 12.643 1.00 54.75 180 TYR A N 1
ATOM 1450 C CA . TYR A 1 180 ? 10.985 13.241 13.973 1.00 54.75 180 TYR A CA 1
ATOM 1451 C C . TYR A 1 180 ? 10.120 14.518 14.000 1.00 54.75 180 TYR A C 1
ATOM 1453 O O . TYR A 1 180 ? 10.566 15.589 13.600 1.00 54.75 180 TYR A O 1
ATOM 1461 N N . GLY A 1 181 ? 8.936 14.406 14.617 1.00 59.56 181 GLY A N 1
ATOM 1462 C CA . GLY A 1 181 ? 8.048 15.526 14.962 1.00 59.56 181 GLY A CA 1
ATOM 1463 C C . GLY A 1 181 ? 6.811 15.659 14.074 1.00 59.56 181 GLY A C 1
ATOM 1464 O O . GLY A 1 181 ? 5.848 16.303 14.482 1.00 59.56 181 GLY A O 1
ATOM 1465 N N . GLU A 1 182 ? 6.808 15.016 12.909 1.00 68.25 182 GLU A N 1
ATOM 1466 C CA . GLU A 1 182 ? 5.679 15.031 11.981 1.00 68.25 182 GLU A CA 1
ATOM 1467 C C . GLU A 1 182 ? 4.649 13.937 12.308 1.00 68.25 182 GLU A C 1
ATOM 1469 O O . GLU A 1 182 ? 4.965 12.882 12.872 1.00 68.25 182 GLU A O 1
ATOM 1474 N N . THR A 1 183 ? 3.383 14.207 11.990 1.00 77.44 183 THR A N 1
ATOM 1475 C CA . THR A 1 183 ? 2.284 13.260 12.192 1.00 77.44 183 THR A CA 1
ATOM 1476 C C . THR A 1 183 ? 2.361 12.132 11.164 1.00 77.44 183 THR A C 1
ATOM 1478 O O . THR A 1 183 ? 2.680 12.349 10.000 1.00 77.44 183 THR A O 1
ATOM 1481 N N . GLU A 1 184 ? 2.077 10.900 11.599 1.00 86.00 184 GLU A N 1
ATOM 1482 C CA . GLU A 1 184 ? 1.977 9.749 10.692 1.00 86.00 184 GLU A CA 1
ATOM 1483 C C . GLU A 1 184 ? 0.899 10.029 9.635 1.00 86.00 184 GLU A C 1
ATOM 1485 O O . GLU A 1 184 ? -0.201 10.495 9.966 1.00 86.00 184 GLU A O 1
ATOM 1490 N N . ILE A 1 185 ? 1.246 9.771 8.374 1.00 88.81 185 ILE A N 1
ATOM 1491 C CA . ILE A 1 185 ? 0.377 9.969 7.220 1.00 88.81 185 ILE A CA 1
ATOM 1492 C C . ILE A 1 185 ? -0.158 8.606 6.802 1.00 88.81 185 ILE A C 1
ATOM 1494 O O . ILE A 1 185 ? 0.590 7.677 6.499 1.00 88.81 185 ILE A O 1
ATOM 1498 N N . ILE A 1 186 ? -1.474 8.497 6.784 1.00 90.88 186 ILE A N 1
ATOM 1499 C CA . ILE A 1 186 ? -2.211 7.300 6.419 1.00 90.88 186 ILE A CA 1
ATOM 1500 C C . ILE A 1 186 ? -2.580 7.429 4.954 1.00 90.88 186 ILE A C 1
ATOM 1502 O O . ILE A 1 186 ? -3.228 8.394 4.558 1.00 90.88 186 ILE A O 1
ATOM 1506 N N . ILE A 1 187 ? -2.175 6.449 4.162 1.00 89.31 187 ILE A N 1
ATOM 1507 C CA . ILE A 1 187 ? -2.520 6.341 2.754 1.00 89.31 187 ILE A CA 1
ATOM 1508 C C . ILE A 1 187 ? -3.544 5.235 2.610 1.00 89.31 187 ILE A C 1
ATOM 1510 O O . ILE A 1 187 ? -3.300 4.102 3.036 1.00 89.31 187 ILE A O 1
ATOM 1514 N N . ILE A 1 188 ? -4.671 5.563 1.986 1.00 88.12 188 ILE A N 1
ATOM 1515 C CA . ILE A 1 188 ? -5.667 4.571 1.590 1.00 88.12 188 ILE A CA 1
ATOM 1516 C C . ILE A 1 188 ? -5.372 4.194 0.140 1.00 88.12 188 ILE A C 1
ATOM 1518 O O . ILE A 1 188 ? -5.514 5.044 -0.743 1.00 88.12 188 ILE A O 1
ATOM 1522 N N . PRO A 1 189 ? -4.942 2.953 -0.133 1.00 86.94 189 PRO A N 1
ATOM 1523 C CA . PRO A 1 189 ? -4.772 2.497 -1.499 1.00 86.94 189 PRO A CA 1
ATOM 1524 C C . PRO A 1 189 ? -6.104 2.586 -2.252 1.00 86.94 189 PRO A C 1
ATOM 1526 O O . PRO A 1 189 ? -7.142 2.160 -1.749 1.00 86.94 189 PRO A O 1
ATOM 1529 N N . ASP A 1 190 ? -6.076 3.106 -3.475 1.00 84.56 190 ASP A N 1
ATOM 1530 C CA . ASP A 1 190 ? -7.273 3.312 -4.307 1.00 84.56 190 ASP A CA 1
ATOM 1531 C C . ASP A 1 190 ? -8.078 2.023 -4.551 1.00 84.56 190 ASP A C 1
ATOM 1533 O O . ASP A 1 190 ? -9.303 2.036 -4.664 1.00 84.56 190 ASP A O 1
ATOM 1537 N N . TYR A 1 191 ? -7.418 0.871 -4.578 1.00 81.94 191 TYR A N 1
ATOM 1538 C CA . TYR A 1 191 ? -8.099 -0.404 -4.716 1.00 81.94 191 TYR A CA 1
ATOM 1539 C C . TYR A 1 191 ? -8.983 -0.768 -3.516 1.00 81.94 191 TYR A C 1
ATOM 1541 O O . TYR A 1 191 ? -9.887 -1.583 -3.679 1.00 81.94 191 TYR A O 1
ATOM 1549 N N . ILE A 1 192 ? -8.793 -0.170 -2.337 1.00 84.50 192 ILE A N 1
ATOM 1550 C CA . ILE A 1 192 ? -9.659 -0.406 -1.171 1.00 84.50 192 ILE A CA 1
ATOM 1551 C C . ILE A 1 192 ? -11.073 0.122 -1.411 1.00 84.50 192 ILE A C 1
ATOM 1553 O O . ILE A 1 192 ? -12.034 -0.474 -0.930 1.00 84.50 192 ILE A O 1
ATOM 1557 N N . TYR A 1 193 ? -11.243 1.168 -2.225 1.00 82.06 193 TYR A N 1
ATOM 1558 C CA . TYR A 1 193 ? -12.580 1.660 -2.570 1.00 82.06 193 TYR A CA 1
ATOM 1559 C C . TYR A 1 193 ? -13.399 0.634 -3.361 1.00 82.06 193 TYR A C 1
ATOM 1561 O O . TYR A 1 193 ? -14.625 0.668 -3.315 1.00 82.06 193 TYR A O 1
ATOM 1569 N N . SER A 1 194 ? -12.749 -0.325 -4.036 1.00 80.62 194 SER A N 1
ATOM 1570 C CA . SER A 1 194 ? -13.466 -1.403 -4.731 1.00 80.62 194 SER A CA 1
ATOM 1571 C C . SER A 1 194 ? -14.183 -2.374 -3.789 1.00 80.62 194 SER A C 1
ATOM 1573 O O . SER A 1 194 ? -15.097 -3.058 -4.237 1.00 80.62 194 SER A O 1
ATOM 1575 N N . ILE A 1 195 ? -13.811 -2.387 -2.503 1.00 79.50 195 ILE A N 1
ATOM 1576 C CA . ILE A 1 195 ? -14.414 -3.225 -1.455 1.00 79.50 195 ILE A CA 1
ATOM 1577 C C . ILE A 1 195 ? -15.084 -2.390 -0.346 1.00 79.50 195 ILE A C 1
ATOM 1579 O O . ILE A 1 195 ? -15.297 -2.851 0.779 1.00 79.50 195 ILE A O 1
ATOM 1583 N N . GLN A 1 196 ? -15.388 -1.118 -0.632 1.00 82.12 196 GLN A N 1
ATOM 1584 C CA . GLN A 1 196 ? -16.023 -0.208 0.328 1.00 82.12 196 GLN A CA 1
ATOM 1585 C C . GLN A 1 196 ? -17.383 -0.738 0.801 1.00 82.12 196 GLN A C 1
ATOM 1587 O O . GLN A 1 196 ? -17.717 -0.635 1.980 1.00 82.12 196 GLN A O 1
ATOM 1592 N N . TYR A 1 197 ? -18.158 -1.333 -0.102 1.00 80.94 197 TYR A N 1
ATOM 1593 C CA . TYR A 1 197 ? -19.489 -1.848 0.203 1.00 80.94 197 TYR A CA 1
ATOM 1594 C C . TYR A 1 197 ? -19.456 -2.990 1.236 1.00 80.94 197 TYR A C 1
ATOM 1596 O O . TYR A 1 197 ? -20.297 -3.061 2.135 1.00 80.94 197 TYR A O 1
ATOM 1604 N N . GLU A 1 198 ? -18.460 -3.869 1.153 1.00 81.31 198 GLU A N 1
ATOM 1605 C CA . GLU A 1 198 ? -18.207 -4.956 2.099 1.00 81.31 198 GLU A CA 1
ATOM 1606 C C . GLU A 1 198 ? -17.828 -4.422 3.483 1.00 81.31 198 GLU A C 1
ATOM 1608 O O . GLU A 1 198 ? -18.242 -4.985 4.500 1.00 81.31 198 GLU A O 1
ATOM 1613 N N . ILE A 1 199 ? -17.070 -3.323 3.526 1.00 80.00 199 ILE A N 1
ATOM 1614 C CA . ILE A 1 199 ? -16.687 -2.636 4.764 1.00 80.00 199 ILE A CA 1
ATOM 1615 C C . ILE A 1 199 ? -17.923 -2.017 5.426 1.00 80.00 199 ILE A C 1
ATOM 1617 O O . ILE A 1 199 ? -18.158 -2.228 6.616 1.00 80.00 199 ILE A O 1
ATOM 1621 N N . GLU A 1 200 ? -18.746 -1.300 4.660 1.00 80.69 200 GLU A N 1
ATOM 1622 C CA . GLU A 1 200 ? -19.957 -0.641 5.162 1.00 80.69 200 GLU A CA 1
ATOM 1623 C C . GLU A 1 200 ? -20.971 -1.638 5.736 1.00 80.69 200 GLU A C 1
ATOM 1625 O O . GLU A 1 200 ? -21.544 -1.390 6.797 1.00 80.69 200 GLU A O 1
ATOM 1630 N N . LYS A 1 201 ? -21.134 -2.807 5.105 1.00 81.06 201 LYS A N 1
ATOM 1631 C CA . LYS A 1 201 ? -22.012 -3.889 5.588 1.00 81.06 201 LYS A CA 1
ATOM 1632 C C . LYS A 1 201 ? -21.659 -4.438 6.966 1.00 81.06 201 LYS A C 1
ATOM 1634 O O . LYS A 1 201 ? -22.507 -5.061 7.601 1.00 81.06 201 LYS A O 1
ATOM 1639 N N . LYS A 1 202 ? -20.407 -4.289 7.398 1.00 77.69 202 LYS A N 1
ATOM 1640 C CA . LYS A 1 202 ? -19.939 -4.809 8.688 1.00 77.69 202 LYS A CA 1
ATOM 1641 C C . LYS A 1 202 ? -20.260 -3.887 9.854 1.00 77.69 202 LYS A C 1
ATOM 1643 O O . LYS A 1 202 ? -20.154 -4.328 10.998 1.00 77.69 202 LYS A O 1
ATOM 1648 N N . LEU A 1 203 ? -20.655 -2.642 9.595 1.00 68.06 203 LEU A N 1
ATOM 1649 C CA . LEU A 1 203 ? -21.171 -1.801 10.660 1.00 68.06 203 LEU A CA 1
ATOM 1650 C C . LEU A 1 203 ? -22.538 -2.321 11.114 1.00 68.06 203 LEU A C 1
ATOM 1652 O O . LEU A 1 203 ? -23.366 -2.686 10.275 1.00 68.06 203 LEU A O 1
ATOM 1656 N N . PRO A 1 204 ? -22.822 -2.319 12.427 1.00 59.03 204 PRO A N 1
ATOM 1657 C CA . PRO A 1 204 ? -24.199 -2.441 12.871 1.00 59.03 204 PRO A CA 1
ATOM 1658 C C . PRO A 1 204 ? -25.011 -1.337 12.187 1.00 59.03 204 PRO A C 1
ATOM 1660 O O . PRO A 1 204 ? -24.580 -0.182 12.160 1.00 59.03 204 PRO A O 1
ATOM 1663 N N . ILE A 1 205 ? -26.166 -1.691 11.613 1.00 54.97 205 ILE A N 1
ATOM 1664 C CA . ILE A 1 205 ? -27.126 -0.701 11.122 1.00 54.97 205 ILE A CA 1
ATOM 1665 C C . ILE A 1 205 ? -27.433 0.195 12.316 1.00 54.97 205 ILE A C 1
ATOM 1667 O O . ILE A 1 205 ? -28.093 -0.227 13.266 1.00 54.97 205 ILE A O 1
ATOM 1671 N N . VAL A 1 206 ? -26.914 1.420 12.293 1.00 46.12 206 VAL A N 1
ATOM 1672 C CA . VAL A 1 206 ? -27.348 2.449 13.223 1.00 46.12 206 VAL A CA 1
ATOM 1673 C C . VAL A 1 206 ? -28.744 2.820 12.752 1.00 46.12 206 VAL A C 1
ATOM 1675 O O . VAL A 1 206 ? -28.919 3.677 11.889 1.00 46.12 206 VAL A O 1
ATOM 1678 N N . THR A 1 207 ? -29.751 2.109 13.257 1.00 36.66 207 THR A N 1
ATOM 1679 C CA . THR A 1 207 ? -31.119 2.616 13.262 1.00 36.66 207 THR A CA 1
ATOM 1680 C C . THR A 1 207 ? -31.056 3.920 14.031 1.00 36.66 207 THR A C 1
ATOM 1682 O O . THR A 1 207 ? -30.876 3.923 15.249 1.00 36.66 207 THR A O 1
ATOM 1685 N N . ILE A 1 208 ? -31.120 5.026 13.297 1.00 36.72 208 ILE A N 1
ATOM 1686 C CA . ILE A 1 208 ? -31.398 6.329 13.874 1.00 36.72 208 ILE A CA 1
ATOM 1687 C C . ILE A 1 208 ? -32.771 6.151 14.521 1.00 36.72 208 ILE A C 1
ATOM 1689 O O . ILE A 1 208 ? -33.753 5.916 13.820 1.00 36.72 208 ILE A O 1
ATOM 1693 N N . ALA A 1 209 ? -32.812 6.113 15.851 1.00 37.84 209 ALA A N 1
ATOM 1694 C CA . ALA A 1 209 ? -34.073 6.223 16.558 1.00 37.84 209 ALA A CA 1
ATOM 1695 C C . ALA A 1 209 ? -34.616 7.621 16.238 1.00 37.84 209 ALA A C 1
ATOM 1697 O O . ALA A 1 209 ? -33.945 8.610 16.540 1.00 37.84 209 ALA A O 1
ATOM 1698 N N . GLU A 1 210 ? -35.748 7.663 15.533 1.00 35.81 210 GLU A N 1
ATOM 1699 C CA . GLU A 1 210 ? -36.537 8.879 15.302 1.00 35.81 210 GLU A CA 1
ATOM 1700 C C . GLU A 1 210 ? -36.987 9.516 16.623 1.00 35.81 210 GLU A C 1
ATOM 1702 O O . GLU A 1 210 ? -37.305 8.762 17.577 1.00 35.81 210 GLU A O 1
#